Protein AF-U4TVZ8-F1 (afdb_monomer_lite)

Foldseek 3Di:
DWDWDWDDDPPDIDTDTDDDFAFEFFDDCPDPVQHPLFAQAHDPPHDTATDGQPVEPQFFKKKWKAKDDPHHGIGIHTDNDFPDFDWDFDDDVPDPDTITMGMDIDGHHHPSNHHPPPPVVVVVVVVVVVVVVVVVVVVVVPVPDPDDDDDDPDPPPPVVVVVVVVVVVVVVVVVVVVVVVVVVVVVD

Radius of gyration: 25.4 Å; chains: 1; bounding box: 47×72×67 Å

Structure (mmCIF, N/CA/C/O backbone):
data_AF-U4TVZ8-F1
#
_entry.id   AF-U4TVZ8-F1
#
loop_
_atom_site.group_PDB
_atom_site.id
_atom_site.type_symbol
_atom_site.label_atom_id
_atom_site.label_alt_id
_atom_site.label_comp_id
_atom_site.label_asym_id
_atom_site.label_entity_id
_atom_site.label_seq_id
_atom_site.pdbx_PDB_ins_code
_atom_site.Cartn_x
_atom_site.Cartn_y
_atom_site.Cartn_z
_atom_site.occupancy
_atom_site.B_iso_or_equiv
_atom_site.auth_seq_id
_atom_site.auth_comp_id
_atom_site.auth_asym_id
_atom_site.auth_atom_id
_atom_site.pdbx_PDB_model_num
ATOM 1 N N . MET A 1 1 ? 6.737 -9.320 -13.521 1.00 47.19 1 MET A N 1
ATOM 2 C CA . MET A 1 1 ? 6.965 -9.349 -14.985 1.00 47.19 1 MET A CA 1
ATOM 3 C C . MET A 1 1 ? 8.078 -10.359 -15.243 1.00 47.19 1 MET A C 1
ATOM 5 O O . MET A 1 1 ? 8.930 -10.497 -14.377 1.00 47.19 1 MET A O 1
ATOM 9 N N . LYS A 1 2 ? 8.022 -11.160 -16.313 1.00 44.75 2 LYS A N 1
ATOM 10 C CA . LYS A 1 2 ? 9.009 -12.227 -16.567 1.00 44.75 2 LYS A CA 1
ATOM 11 C C . LYS A 1 2 ? 9.877 -11.818 -17.753 1.00 44.75 2 LYS A C 1
ATOM 13 O O . LYS A 1 2 ? 9.378 -11.815 -18.873 1.00 44.75 2 LYS A O 1
ATOM 18 N N . ASN A 1 3 ? 11.145 -11.503 -17.513 1.00 52.44 3 ASN A N 1
ATOM 19 C CA . ASN A 1 3 ? 12.119 -11.308 -18.586 1.00 52.44 3 ASN A CA 1
ATOM 20 C C . ASN A 1 3 ? 12.876 -12.624 -18.778 1.00 52.44 3 ASN A C 1
ATOM 22 O O . ASN A 1 3 ? 13.362 -13.201 -17.812 1.00 52.44 3 ASN A O 1
ATOM 26 N N . THR A 1 4 ? 12.938 -13.136 -20.006 1.00 54.78 4 THR A N 1
ATOM 27 C CA . THR A 1 4 ? 13.618 -14.409 -20.298 1.00 54.78 4 THR A CA 1
ATOM 28 C C . THR A 1 4 ? 14.967 -14.116 -20.932 1.00 54.78 4 THR A C 1
ATOM 30 O O . THR A 1 4 ? 15.016 -13.528 -22.010 1.00 54.78 4 THR A O 1
ATOM 33 N N . ILE A 1 5 ? 16.052 -14.530 -20.281 1.00 65.88 5 ILE A N 1
ATOM 34 C CA . ILE A 1 5 ? 17.386 -14.556 -20.879 1.00 65.88 5 ILE A CA 1
ATOM 35 C C . ILE A 1 5 ? 17.597 -15.933 -21.502 1.00 65.88 5 ILE A C 1
ATOM 37 O O . ILE A 1 5 ? 17.381 -16.963 -20.861 1.00 65.88 5 ILE A O 1
ATOM 41 N N . LYS A 1 6 ? 18.026 -15.950 -22.763 1.00 66.06 6 LYS A N 1
ATOM 42 C CA . LYS A 1 6 ? 18.452 -17.172 -23.446 1.00 66.06 6 LYS A CA 1
ATOM 43 C C . LYS A 1 6 ? 19.953 -17.351 -23.237 1.00 66.06 6 LYS A C 1
ATOM 45 O O . LYS A 1 6 ? 20.720 -16.454 -23.574 1.00 66.06 6 LYS A O 1
ATOM 50 N N . GLY A 1 7 ? 20.354 -18.493 -22.687 1.00 65.06 7 GLY A N 1
ATOM 51 C CA . GLY A 1 7 ? 21.752 -18.918 -22.586 1.00 65.06 7 GLY A CA 1
ATOM 52 C C . GLY A 1 7 ? 22.000 -20.169 -23.431 1.00 65.06 7 GLY A C 1
ATOM 53 O O . GLY A 1 7 ? 21.098 -20.994 -23.590 1.00 65.06 7 GLY A O 1
ATOM 54 N N . GLN A 1 8 ? 23.210 -20.322 -23.972 1.00 69.19 8 GLN A N 1
ATOM 55 C CA . GLN A 1 8 ? 23.636 -21.529 -24.690 1.00 69.19 8 GLN A CA 1
ATOM 56 C C . GLN A 1 8 ? 24.863 -22.145 -24.016 1.00 69.19 8 GLN A C 1
ATOM 58 O O . GLN A 1 8 ? 25.836 -21.446 -23.743 1.00 69.19 8 GLN A O 1
ATOM 63 N N . LEU A 1 9 ? 24.821 -23.461 -23.794 1.00 63.91 9 LEU A N 1
ATOM 64 C CA . LEU A 1 9 ? 25.992 -24.277 -23.467 1.00 63.91 9 LEU A CA 1
ATOM 65 C C . LEU A 1 9 ? 26.024 -25.449 -24.459 1.00 63.91 9 LEU A C 1
ATOM 67 O O . LEU A 1 9 ? 25.206 -26.366 -24.380 1.00 63.91 9 LEU A O 1
ATOM 71 N N . GLY A 1 10 ? 26.917 -25.387 -25.448 1.00 77.12 10 GLY A N 1
ATOM 72 C CA . GLY A 1 10 ? 26.910 -26.328 -26.575 1.00 77.12 10 GLY A CA 1
ATOM 73 C C . GLY A 1 10 ? 25.612 -26.242 -27.394 1.00 77.12 10 GLY A C 1
ATOM 74 O O . GLY A 1 10 ? 25.131 -25.150 -27.684 1.00 77.12 10 GLY A O 1
ATOM 75 N N . ASN A 1 11 ? 25.020 -27.391 -27.738 1.00 76.94 11 ASN A N 1
ATOM 76 C CA . ASN A 1 11 ? 23.751 -27.467 -28.484 1.00 76.94 11 ASN A CA 1
ATOM 77 C C . ASN A 1 11 ? 22.495 -27.349 -27.597 1.00 76.94 11 ASN A C 1
ATOM 79 O O . ASN A 1 11 ? 21.377 -27.482 -28.095 1.00 76.94 11 ASN A O 1
ATOM 83 N N . LEU A 1 12 ? 22.653 -27.111 -26.291 1.00 66.56 12 LEU A N 1
ATOM 84 C CA . LEU A 1 12 ? 21.536 -26.951 -25.364 1.00 66.56 12 LEU A CA 1
ATOM 85 C C . LEU A 1 12 ? 21.200 -25.465 -25.194 1.00 66.56 12 LEU A C 1
ATOM 87 O O . LEU A 1 12 ? 22.011 -24.664 -24.725 1.00 66.56 12 LEU A O 1
ATOM 91 N N . THR A 1 13 ? 19.978 -25.100 -25.580 1.00 79.19 13 THR A N 1
ATOM 92 C CA . THR A 1 13 ? 19.373 -23.795 -25.288 1.00 79.19 13 THR A CA 1
ATOM 93 C C . THR A 1 13 ? 18.656 -23.840 -23.947 1.00 79.19 13 THR A C 1
ATOM 95 O O . THR A 1 13 ? 17.698 -24.595 -23.781 1.00 79.19 13 THR A O 1
ATOM 98 N N . TYR A 1 14 ? 19.071 -22.983 -23.018 1.00 72.12 14 TYR A N 1
ATOM 99 C CA . TYR A 1 14 ? 18.432 -22.817 -21.717 1.00 72.12 14 TYR A CA 1
ATOM 100 C C . TYR A 1 14 ? 17.661 -21.501 -21.693 1.00 72.12 14 TYR A C 1
ATOM 102 O O . TYR A 1 14 ? 18.174 -20.450 -22.086 1.00 72.12 14 TYR A O 1
ATOM 110 N N . ASN A 1 15 ? 16.422 -21.555 -21.208 1.00 70.44 15 ASN A N 1
ATOM 111 C CA . ASN A 1 15 ? 15.634 -20.364 -20.921 1.00 70.44 15 ASN A CA 1
ATOM 112 C C . ASN A 1 15 ? 15.761 -20.065 -19.429 1.00 70.44 15 ASN A C 1
ATOM 114 O O . ASN A 1 15 ? 15.172 -20.760 -18.603 1.00 70.44 15 ASN A O 1
ATOM 118 N N . PHE A 1 16 ? 16.530 -19.036 -19.085 1.00 60.50 16 PHE A N 1
ATOM 119 C CA . PHE A 1 16 ? 16.593 -18.532 -17.723 1.00 60.50 16 PHE A CA 1
ATOM 120 C C . PHE A 1 16 ? 15.538 -17.434 -17.571 1.00 60.50 16 PHE A C 1
ATOM 122 O O . PHE A 1 16 ? 15.645 -16.359 -18.163 1.00 60.50 16 PHE A O 1
ATOM 129 N N . ALA A 1 17 ? 14.474 -17.706 -16.818 1.00 59.56 17 ALA A N 1
ATOM 130 C CA . ALA A 1 17 ? 13.499 -16.678 -16.479 1.00 59.56 17 ALA A CA 1
ATOM 131 C C . ALA A 1 17 ? 14.068 -15.822 -15.342 1.00 59.56 17 ALA A C 1
ATOM 133 O O . ALA A 1 17 ? 14.167 -16.283 -14.207 1.00 59.56 17 ALA A O 1
ATOM 134 N N . ILE A 1 18 ? 14.414 -14.568 -15.631 1.00 55.75 18 ILE A N 1
ATOM 135 C CA . ILE A 1 18 ? 14.655 -13.576 -14.588 1.00 55.75 18 ILE A CA 1
ATOM 136 C C . ILE A 1 18 ? 13.300 -13.214 -13.989 1.00 55.75 18 ILE A C 1
ATOM 138 O O . ILE A 1 18 ? 12.450 -12.578 -14.626 1.00 55.75 18 ILE A O 1
ATOM 142 N N . ALA A 1 19 ? 13.105 -13.632 -12.743 1.00 60.94 19 ALA A N 1
ATOM 143 C CA . ALA A 1 19 ? 12.067 -13.094 -11.890 1.00 60.94 19 ALA A CA 1
ATOM 144 C C . ALA A 1 19 ? 12.570 -11.760 -11.329 1.00 60.94 19 ALA A C 1
ATOM 146 O O . ALA A 1 19 ? 13.372 -11.729 -10.402 1.00 60.94 19 ALA A O 1
ATOM 147 N N . THR A 1 20 ? 12.123 -10.645 -11.905 1.00 64.12 20 THR A N 1
ATOM 148 C CA . THR A 1 20 ? 12.266 -9.350 -11.236 1.00 64.12 20 THR A CA 1
ATOM 149 C C . THR A 1 20 ? 11.295 -9.349 -10.061 1.00 64.12 20 THR A C 1
ATOM 151 O O . THR A 1 20 ? 10.078 -9.420 -10.277 1.00 64.12 20 THR A O 1
ATOM 154 N N . ALA A 1 21 ? 11.822 -9.328 -8.837 1.00 77.06 21 ALA A N 1
ATOM 155 C CA . ALA A 1 21 ? 11.005 -9.149 -7.648 1.00 77.06 21 ALA A CA 1
ATOM 156 C C . ALA A 1 21 ? 10.347 -7.765 -7.717 1.00 77.06 21 ALA A C 1
ATOM 158 O O . ALA A 1 21 ? 11.017 -6.772 -7.992 1.00 77.06 21 ALA A O 1
ATOM 159 N N . LEU A 1 22 ? 9.029 -7.725 -7.531 1.00 92.62 22 LEU A N 1
ATOM 160 C CA . LEU A 1 22 ? 8.301 -6.475 -7.344 1.00 92.62 22 LEU A CA 1
ATOM 161 C C . LEU A 1 22 ? 8.780 -5.847 -6.034 1.00 92.62 22 LEU A C 1
ATOM 163 O O . LEU A 1 22 ? 8.888 -6.563 -5.041 1.00 92.62 22 LEU A O 1
ATOM 167 N N . ASN A 1 23 ? 9.031 -4.544 -6.021 1.00 95.44 23 ASN A N 1
ATOM 168 C CA . ASN A 1 23 ? 9.351 -3.811 -4.802 1.00 95.44 23 ASN A CA 1
ATOM 169 C C . ASN A 1 23 ? 8.172 -2.919 -4.421 1.00 95.44 23 ASN A C 1
ATOM 171 O O . ASN A 1 23 ? 7.742 -2.085 -5.214 1.00 95.44 23 ASN A O 1
ATOM 175 N N . CYS A 1 24 ? 7.655 -3.045 -3.206 1.00 96.25 24 CYS A N 1
ATOM 176 C CA . CYS A 1 24 ? 6.548 -2.222 -2.718 1.00 96.25 24 CYS A CA 1
ATOM 177 C C . CYS A 1 24 ? 6.954 -1.520 -1.431 1.00 96.25 24 CYS A C 1
ATOM 179 O O . CYS A 1 24 ? 7.790 -2.014 -0.682 1.00 96.25 24 CYS A O 1
ATOM 181 N N . TYR A 1 25 ? 6.324 -0.391 -1.120 1.00 95.50 25 TYR A N 1
ATOM 182 C CA . TYR A 1 25 ? 6.386 0.114 0.247 1.00 95.50 25 TYR A CA 1
ATOM 183 C C . TYR A 1 25 ? 5.689 -0.890 1.166 1.00 95.50 25 TYR A C 1
ATOM 185 O O . TYR A 1 25 ? 4.577 -1.330 0.859 1.00 95.50 25 TYR A O 1
ATOM 193 N N . GLN A 1 26 ? 6.342 -1.250 2.267 1.00 94.56 26 GLN A N 1
ATOM 194 C CA . GLN A 1 26 ? 5.850 -2.211 3.250 1.00 94.56 26 GLN A CA 1
ATOM 195 C C . GLN A 1 26 ? 5.902 -1.548 4.627 1.00 94.56 26 GLN A C 1
ATOM 197 O O . GLN A 1 26 ? 6.975 -1.211 5.118 1.00 94.56 26 GLN A O 1
ATOM 202 N N . CYS A 1 27 ? 4.740 -1.245 5.211 1.00 93.50 27 CYS A N 1
ATOM 203 C CA . CYS A 1 27 ? 4.669 -0.552 6.499 1.00 93.50 27 CYS A CA 1
ATOM 204 C C . CYS A 1 27 ? 3.294 -0.683 7.162 1.00 93.50 27 CYS A C 1
ATOM 206 O O . CYS A 1 27 ? 2.281 -0.952 6.507 1.00 93.50 27 CYS A O 1
ATOM 208 N N . ASN A 1 28 ? 3.250 -0.434 8.471 1.00 92.06 28 ASN A N 1
ATOM 209 C CA . ASN A 1 28 ? 2.020 -0.342 9.246 1.00 92.06 28 ASN A CA 1
ATOM 210 C C . ASN A 1 28 ? 2.047 0.926 10.111 1.00 92.06 28 ASN A C 1
ATOM 212 O O . ASN A 1 28 ? 2.978 1.128 10.880 1.00 92.06 28 ASN A O 1
ATOM 216 N N . GLY A 1 29 ? 1.028 1.778 9.999 1.00 88.56 29 GLY A N 1
ATOM 217 C CA . GLY A 1 29 ? 0.899 3.001 10.795 1.00 88.56 29 GLY A CA 1
ATOM 218 C C . GLY A 1 29 ? 0.708 2.756 12.292 1.00 88.56 29 GLY A C 1
ATOM 219 O O . GLY A 1 29 ? 0.875 3.682 13.076 1.00 88.56 29 GLY A O 1
ATOM 220 N N . SER A 1 30 ? 0.382 1.526 12.695 1.00 86.56 30 SER A N 1
ATOM 221 C CA . SER A 1 30 ? 0.330 1.112 14.101 1.00 86.56 30 SER A CA 1
ATOM 222 C C . SER A 1 30 ? 1.663 0.563 14.637 1.00 86.56 30 SER A C 1
ATOM 224 O O . SER A 1 30 ? 1.713 0.136 15.788 1.00 86.56 30 SER A O 1
ATOM 226 N N . ASP A 1 31 ? 2.730 0.533 13.831 1.00 86.50 31 ASP A N 1
ATOM 227 C CA . ASP A 1 31 ? 4.054 0.071 14.261 1.00 86.50 31 ASP A CA 1
ATOM 228 C C . ASP A 1 31 ? 4.729 1.113 15.169 1.00 86.50 31 ASP A C 1
ATOM 230 O O . ASP A 1 31 ? 5.030 2.234 14.751 1.00 86.50 31 ASP A O 1
ATOM 234 N N . SER A 1 32 ? 4.979 0.735 16.423 1.00 85.88 32 SER A N 1
ATOM 235 C CA . SER A 1 32 ? 5.624 1.593 17.420 1.00 85.88 32 SER A CA 1
ATOM 236 C C . SER A 1 32 ? 7.129 1.761 17.203 1.00 85.88 32 SER A C 1
ATOM 238 O O . SER A 1 32 ? 7.710 2.697 17.747 1.00 85.88 32 SER A O 1
ATOM 240 N N . SER A 1 33 ? 7.766 0.889 16.414 1.00 87.00 33 SER A N 1
ATOM 241 C CA . SER A 1 33 ? 9.206 0.945 16.139 1.00 87.00 33 SER A CA 1
ATOM 242 C C . SER A 1 33 ? 9.573 1.988 15.079 1.00 87.00 33 SER A C 1
ATOM 244 O O . SER A 1 33 ? 10.665 2.553 15.116 1.00 87.00 33 SER A O 1
ATOM 246 N N . LYS A 1 34 ? 8.648 2.277 14.155 1.00 82.62 34 LYS A N 1
ATOM 247 C CA . LYS A 1 34 ? 8.799 3.262 13.071 1.00 82.62 34 LYS A CA 1
ATOM 248 C C . LYS A 1 34 ? 7.598 4.220 13.048 1.00 82.62 34 LYS A C 1
ATOM 250 O O . LYS A 1 34 ? 6.851 4.255 12.063 1.00 82.62 34 LYS A O 1
ATOM 255 N N . PRO A 1 35 ? 7.380 4.994 14.126 1.00 83.12 35 PRO A N 1
ATOM 256 C CA . PRO A 1 35 ? 6.209 5.851 14.241 1.00 83.12 35 PRO A CA 1
ATOM 257 C C . PRO A 1 35 ? 6.216 6.925 13.145 1.00 83.12 35 PRO A C 1
ATOM 259 O O . PRO A 1 35 ? 7.269 7.432 12.764 1.00 83.12 35 PRO A O 1
ATOM 262 N N . PHE A 1 36 ? 5.032 7.269 12.632 1.00 83.38 36 PHE A N 1
ATOM 263 C CA . PHE A 1 36 ? 4.811 8.314 11.612 1.00 83.38 36 PHE A CA 1
ATOM 264 C C . PHE A 1 36 ? 5.454 8.076 10.238 1.00 83.38 36 PHE A C 1
ATOM 266 O O . PHE A 1 36 ? 5.318 8.908 9.345 1.00 83.38 36 PHE A O 1
ATOM 273 N N . GLN A 1 37 ? 6.089 6.923 10.024 1.00 88.69 37 GLN A N 1
ATOM 274 C CA . GLN A 1 37 ? 6.710 6.588 8.742 1.00 88.69 37 GLN A CA 1
ATOM 275 C C . GLN A 1 37 ? 5.698 6.033 7.722 1.00 88.69 37 GL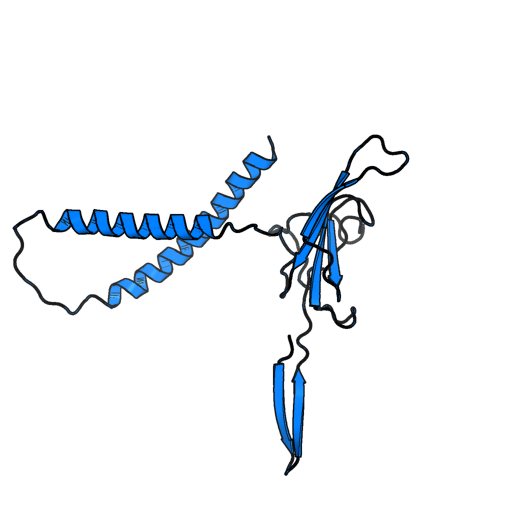N A C 1
ATOM 277 O O . GLN A 1 37 ? 5.957 5.999 6.523 1.00 88.69 37 GLN A O 1
ATOM 282 N N . CYS A 1 38 ? 4.517 5.596 8.171 1.00 91.19 38 CYS A N 1
ATOM 283 C CA . CYS A 1 38 ? 3.490 4.990 7.321 1.00 91.19 38 CYS A CA 1
ATOM 284 C C . CYS A 1 38 ? 2.239 5.870 7.224 1.00 91.19 38 CYS A C 1
ATOM 286 O O . CYS A 1 38 ? 1.141 5.468 7.605 1.00 91.19 38 CYS A O 1
ATOM 288 N N . ASN A 1 39 ? 2.401 7.086 6.707 1.00 88.81 39 ASN A N 1
ATOM 289 C CA . ASN A 1 39 ? 1.287 8.015 6.497 1.00 88.81 39 ASN A CA 1
ATOM 290 C C . ASN A 1 39 ? 0.470 7.636 5.257 1.00 88.81 39 ASN A C 1
ATOM 292 O O . ASN A 1 39 ? 0.943 6.895 4.397 1.00 88.81 39 ASN A O 1
ATOM 296 N N . GLU A 1 40 ? -0.748 8.160 5.120 1.00 86.88 40 GLU A N 1
ATOM 297 C CA . GLU A 1 40 ? -1.588 7.942 3.926 1.00 86.88 40 GLU A CA 1
ATOM 298 C C . GLU A 1 40 ? -0.897 8.400 2.629 1.00 86.88 40 GLU A C 1
ATOM 300 O O . GLU A 1 40 ? -1.042 7.779 1.562 1.00 86.88 40 GLU A O 1
ATOM 305 N N . TRP A 1 41 ? -0.077 9.439 2.773 1.00 86.44 41 TRP A N 1
ATOM 306 C CA . TRP A 1 41 ? 0.724 10.079 1.746 1.00 86.44 41 TRP A CA 1
ATOM 307 C C . TRP A 1 41 ? 2.184 10.014 2.158 1.00 86.44 41 TRP A C 1
ATOM 309 O O . TRP A 1 41 ? 2.520 10.433 3.264 1.00 86.44 41 TRP A O 1
ATOM 319 N N . LEU A 1 42 ? 3.039 9.485 1.283 1.00 84.44 42 LEU A N 1
ATOM 320 C CA . LEU A 1 42 ? 4.474 9.537 1.526 1.00 84.44 42 LEU A CA 1
ATOM 321 C C . LEU A 1 42 ? 5.017 10.887 1.060 1.00 84.44 42 LEU A C 1
ATOM 323 O O . LEU A 1 42 ? 4.962 11.207 -0.127 1.00 84.44 42 LEU A O 1
ATOM 327 N N . THR A 1 43 ? 5.471 11.687 2.017 1.00 81.25 43 THR A N 1
ATOM 328 C CA . THR A 1 43 ? 6.121 12.984 1.818 1.00 81.25 43 THR A CA 1
ATOM 329 C C . THR A 1 43 ? 7.646 12.827 1.831 1.00 81.25 43 THR A C 1
ATOM 331 O O . THR A 1 43 ? 8.166 11.747 2.106 1.00 81.25 43 THR A O 1
ATOM 334 N N . ALA A 1 44 ? 8.378 13.881 1.457 1.00 76.94 44 ALA A N 1
ATOM 335 C CA . ALA A 1 44 ? 9.836 13.823 1.285 1.00 76.94 44 ALA A CA 1
ATOM 336 C C . ALA A 1 44 ? 10.623 13.596 2.593 1.00 76.94 44 ALA A C 1
ATOM 338 O O . ALA A 1 44 ? 11.792 13.236 2.544 1.00 76.94 44 ALA A O 1
ATOM 339 N N . ASP A 1 45 ? 9.986 13.813 3.740 1.00 80.38 45 ASP A N 1
ATOM 340 C CA . ASP A 1 45 ? 10.502 13.625 5.100 1.00 80.38 45 ASP A CA 1
ATOM 341 C C . ASP A 1 45 ? 10.351 12.186 5.626 1.00 80.38 45 ASP A C 1
ATOM 343 O O . ASP A 1 45 ? 10.675 11.921 6.780 1.00 80.38 45 ASP A O 1
ATOM 347 N N . ILE A 1 46 ? 9.846 11.259 4.805 1.00 84.00 46 ILE A N 1
ATOM 348 C CA . ILE A 1 46 ? 9.678 9.855 5.183 1.00 84.00 46 ILE A CA 1
ATOM 349 C C . ILE A 1 46 ? 10.865 9.018 4.688 1.00 84.00 46 ILE A C 1
ATOM 351 O O . ILE A 1 46 ? 11.230 9.068 3.514 1.00 84.00 46 ILE A O 1
ATOM 355 N N . ASP A 1 47 ? 11.411 8.175 5.567 1.00 86.75 47 ASP A N 1
ATOM 356 C CA . ASP A 1 47 ? 12.646 7.412 5.333 1.00 86.75 47 ASP A CA 1
ATOM 357 C C . ASP A 1 47 ? 12.421 6.009 4.738 1.00 86.75 47 ASP A C 1
ATOM 359 O O . ASP A 1 47 ? 13.378 5.289 4.428 1.00 86.75 47 ASP A O 1
ATOM 363 N N . ILE A 1 48 ? 11.166 5.579 4.577 1.00 90.69 48 ILE A N 1
ATOM 364 C CA . ILE A 1 48 ? 10.859 4.245 4.046 1.00 90.69 48 ILE A CA 1
ATOM 365 C C . ILE A 1 48 ? 11.123 4.179 2.543 1.00 90.69 48 ILE A C 1
ATOM 367 O O . ILE A 1 48 ? 10.874 5.122 1.792 1.00 90.69 48 ILE A O 1
ATOM 371 N N . LYS A 1 49 ? 11.589 3.020 2.082 1.00 93.06 49 LYS A N 1
ATOM 372 C CA . LYS A 1 49 ? 11.846 2.737 0.668 1.00 93.06 49 LYS A CA 1
ATOM 373 C C . LYS A 1 49 ? 11.057 1.504 0.231 1.00 93.06 49 LYS A C 1
ATOM 375 O O . LYS A 1 49 ? 10.653 0.718 1.087 1.00 93.06 49 LYS A O 1
ATOM 380 N N . PRO A 1 50 ? 10.814 1.323 -1.078 1.00 94.06 50 PRO A N 1
ATOM 381 C CA . PRO A 1 50 ? 10.266 0.074 -1.577 1.00 94.06 50 PRO A CA 1
ATOM 382 C C . PRO A 1 50 ? 11.191 -1.096 -1.229 1.00 94.06 50 PRO A C 1
ATOM 384 O O . PRO A 1 50 ? 12.384 -1.058 -1.526 1.00 94.06 50 PRO A O 1
ATOM 387 N N . GLU A 1 51 ? 10.624 -2.123 -0.613 1.00 94.88 51 GLU A N 1
ATOM 388 C CA . GLU A 1 51 ? 11.295 -3.363 -0.230 1.00 94.88 51 GLU A CA 1
ATOM 389 C C . GLU A 1 51 ? 10.827 -4.505 -1.144 1.00 94.88 51 GLU A C 1
ATOM 391 O O . GLU A 1 51 ? 9.679 -4.470 -1.614 1.00 94.88 51 GLU A O 1
ATOM 396 N N . PRO A 1 52 ? 11.671 -5.520 -1.399 1.00 94.88 52 PRO A N 1
ATOM 397 C CA . PRO A 1 52 ? 11.306 -6.649 -2.245 1.00 94.88 52 PRO A CA 1
ATOM 398 C C . PRO A 1 52 ? 10.116 -7.430 -1.679 1.00 94.88 52 PRO A C 1
ATOM 400 O O . PRO A 1 52 ? 9.985 -7.646 -0.478 1.00 94.88 52 PRO A O 1
ATOM 403 N N . CYS A 1 53 ? 9.238 -7.874 -2.576 1.00 95.38 53 CYS A N 1
ATOM 404 C CA . CYS A 1 53 ? 8.074 -8.708 -2.276 1.00 95.38 53 CYS A CA 1
ATOM 405 C C . CYS A 1 53 ? 8.382 -10.214 -2.319 1.00 95.38 53 CYS A C 1
ATOM 407 O O . CYS A 1 53 ? 7.495 -11.021 -2.599 1.00 95.38 53 CYS A O 1
ATOM 409 N N . ASP A 1 54 ? 9.635 -10.605 -2.110 1.00 91.75 54 ASP A N 1
ATOM 410 C CA . ASP A 1 54 ? 10.106 -11.993 -2.182 1.00 91.75 54 ASP A CA 1
ATOM 411 C C . ASP A 1 54 ? 9.490 -12.896 -1.102 1.00 91.75 54 ASP A C 1
ATOM 413 O O . ASP A 1 54 ? 9.248 -14.077 -1.351 1.00 91.75 54 ASP A O 1
ATOM 417 N N . ALA A 1 55 ? 9.136 -12.323 0.049 1.00 90.75 55 ALA A N 1
ATOM 418 C CA . ALA A 1 55 ? 8.411 -13.004 1.117 1.00 90.75 55 ALA A CA 1
ATOM 419 C C . ALA A 1 55 ? 6.982 -13.441 0.726 1.00 90.75 55 ALA A C 1
ATOM 421 O O . ALA A 1 55 ? 6.392 -14.287 1.398 1.00 90.75 55 ALA A O 1
ATOM 422 N N . VAL A 1 56 ? 6.406 -12.890 -0.353 1.00 92.38 56 VAL A N 1
ATOM 423 C CA . VAL A 1 56 ? 5.043 -13.204 -0.807 1.00 92.38 56 VAL A CA 1
ATOM 424 C C . VAL A 1 56 ? 5.092 -13.983 -2.117 1.00 92.38 56 VAL A C 1
ATOM 426 O O . VAL A 1 56 ? 5.398 -13.454 -3.190 1.00 92.38 56 VAL A O 1
ATOM 429 N N . TYR A 1 57 ? 4.724 -15.262 -2.046 1.00 90.12 57 TYR A N 1
ATOM 430 C CA . TYR A 1 57 ? 4.715 -16.134 -3.215 1.00 90.12 57 TYR A CA 1
ATOM 431 C C . TYR A 1 57 ? 3.805 -15.588 -4.322 1.00 90.12 57 TYR A C 1
ATOM 433 O O . TYR A 1 57 ? 2.605 -15.387 -4.136 1.00 90.12 57 TYR A O 1
ATOM 441 N N . GLY A 1 58 ? 4.383 -15.371 -5.505 1.00 89.00 58 GLY A N 1
ATOM 442 C CA . GLY A 1 58 ? 3.639 -14.886 -6.663 1.00 89.00 58 GLY A CA 1
ATOM 443 C C . GLY A 1 58 ? 3.140 -13.448 -6.525 1.00 89.00 58 GLY A C 1
ATOM 444 O O . GLY A 1 58 ? 2.156 -13.108 -7.186 1.00 89.00 58 GLY A O 1
ATOM 445 N N . ALA A 1 59 ? 3.792 -12.618 -5.702 1.00 93.06 59 ALA A N 1
ATOM 446 C CA . ALA A 1 59 ? 3.488 -11.196 -5.587 1.00 93.06 59 ALA A CA 1
ATOM 447 C C . ALA A 1 59 ? 3.492 -10.498 -6.954 1.00 93.06 59 ALA A C 1
ATOM 449 O O . ALA A 1 59 ? 4.447 -10.583 -7.733 1.00 93.06 59 ALA A O 1
ATOM 450 N N . LYS A 1 60 ? 2.390 -9.810 -7.251 1.00 94.19 60 LYS A N 1
ATOM 451 C CA . LYS A 1 60 ? 2.170 -9.071 -8.507 1.00 94.19 60 LYS A CA 1
ATOM 452 C C . LYS A 1 60 ? 1.626 -7.667 -8.272 1.00 94.19 60 LYS A C 1
ATOM 454 O O . LYS A 1 60 ? 1.640 -6.864 -9.203 1.00 94.19 60 LYS A O 1
ATOM 459 N N . TYR A 1 61 ? 1.164 -7.384 -7.058 1.00 95.62 61 TYR A N 1
ATOM 460 C CA . TYR A 1 61 ? 0.475 -6.158 -6.706 1.00 95.62 61 TYR A CA 1
ATOM 461 C C . TYR A 1 61 ? 1.075 -5.540 -5.448 1.00 95.62 61 TYR A C 1
ATOM 463 O O . TYR A 1 61 ? 1.399 -6.250 -4.494 1.00 95.62 61 TYR A O 1
ATOM 471 N N . CYS A 1 62 ? 1.151 -4.214 -5.435 1.00 96.31 62 CYS A N 1
ATOM 472 C CA . CYS A 1 62 ? 1.340 -3.452 -4.213 1.00 96.31 62 CYS A CA 1
ATOM 473 C C . CYS A 1 62 ? -0.023 -2.986 -3.710 1.00 96.31 62 CYS A C 1
ATOM 475 O O . CYS A 1 62 ? -0.824 -2.443 -4.478 1.00 96.31 62 CYS A O 1
ATOM 477 N N . ILE A 1 63 ? -0.266 -3.171 -2.417 1.00 95.62 63 ILE A N 1
ATOM 478 C CA . ILE A 1 63 ? -1.499 -2.763 -1.754 1.00 95.62 63 ILE A CA 1
ATOM 479 C C . ILE A 1 63 ? -1.206 -1.583 -0.831 1.00 95.62 63 ILE A C 1
ATOM 481 O O . ILE A 1 63 ? -0.160 -1.527 -0.176 1.00 95.62 63 ILE A O 1
ATOM 485 N N . LYS A 1 64 ? -2.141 -0.636 -0.782 1.00 94.88 64 LYS A N 1
ATOM 486 C CA . LYS A 1 64 ? -2.260 0.375 0.267 1.00 94.88 64 LYS A CA 1
ATOM 487 C C . LYS A 1 64 ? -3.672 0.316 0.827 1.00 94.88 64 LYS A C 1
ATOM 489 O O . LYS A 1 64 ? -4.637 0.424 0.078 1.00 94.88 64 LYS A O 1
ATOM 494 N N . THR A 1 65 ? -3.791 0.196 2.138 1.00 93.69 65 THR A N 1
ATOM 495 C CA . THR A 1 65 ? -5.064 0.307 2.849 1.00 93.69 65 THR A CA 1
ATOM 496 C C . THR A 1 65 ? -5.027 1.503 3.781 1.00 93.69 65 THR A C 1
ATOM 498 O O . THR A 1 65 ? -4.023 1.692 4.463 1.00 93.69 65 THR A O 1
ATOM 501 N N . THR A 1 66 ? -6.104 2.278 3.845 1.00 92.19 66 THR A N 1
ATOM 502 C CA . THR A 1 66 ? -6.269 3.385 4.800 1.00 92.19 66 THR A CA 1
ATOM 503 C C . THR A 1 66 ? -7.565 3.209 5.584 1.00 92.19 66 THR A C 1
ATOM 505 O O . THR A 1 66 ? -8.488 2.533 5.126 1.00 92.19 66 THR A O 1
ATOM 508 N N . GLY A 1 67 ? -7.640 3.801 6.774 1.00 89.38 67 GLY A N 1
ATOM 509 C CA . GLY A 1 67 ? -8.815 3.716 7.640 1.00 89.38 67 GLY A CA 1
ATOM 510 C C . GLY A 1 67 ? -8.740 2.529 8.594 1.00 89.38 67 GLY A C 1
ATOM 511 O O . GLY A 1 67 ? -7.721 2.333 9.252 1.00 89.38 67 GLY A O 1
ATOM 512 N N . ARG A 1 68 ? -9.832 1.767 8.707 1.00 85.94 68 ARG A N 1
ATOM 513 C CA . ARG A 1 68 ? -9.989 0.647 9.647 1.00 85.94 68 ARG A CA 1
ATOM 514 C C . ARG A 1 68 ? -10.076 -0.677 8.873 1.00 85.94 68 ARG A C 1
ATOM 516 O O . ARG A 1 68 ? -11.161 -1.044 8.427 1.00 85.94 68 ARG A O 1
ATOM 523 N N . PHE A 1 69 ? -8.942 -1.367 8.697 1.00 80.25 69 PHE A N 1
ATOM 524 C CA . PHE A 1 69 ? -8.870 -2.721 8.103 1.00 80.25 69 PHE A CA 1
ATOM 525 C C . PHE A 1 69 ? -8.310 -3.749 9.090 1.00 80.25 69 PHE A C 1
ATOM 527 O O . PHE A 1 69 ? -9.070 -4.506 9.679 1.00 80.25 69 PHE A O 1
ATOM 534 N N . GLN A 1 70 ? -6.991 -3.749 9.304 1.00 73.69 70 GLN A N 1
ATOM 535 C CA . GLN A 1 70 ? -6.308 -4.574 10.320 1.00 73.69 70 GLN A CA 1
ATOM 536 C C . GLN A 1 70 ? -5.928 -3.764 11.577 1.00 73.69 70 GLN A C 1
ATOM 538 O O . GLN A 1 70 ? -5.210 -4.235 12.450 1.00 73.69 70 GLN A O 1
ATOM 543 N N . GLY A 1 71 ? -6.398 -2.520 11.649 1.00 79.19 71 GLY A N 1
ATOM 544 C CA . GLY A 1 71 ? -6.058 -1.501 12.638 1.00 79.19 71 GLY A CA 1
ATOM 545 C C . GLY A 1 71 ? -6.536 -0.140 12.134 1.00 79.19 71 GLY A C 1
ATOM 546 O O . GLY A 1 71 ? -7.079 -0.069 11.029 1.00 79.19 71 GLY A O 1
ATOM 547 N N . ILE A 1 72 ? -6.361 0.923 12.925 1.00 85.75 72 ILE A N 1
ATOM 548 C CA . ILE A 1 72 ? -6.542 2.300 12.434 1.00 85.75 72 ILE A CA 1
ATOM 549 C C . ILE A 1 72 ? -5.230 2.772 11.830 1.00 85.75 72 ILE A C 1
ATOM 551 O O . ILE A 1 72 ? -4.191 2.724 12.484 1.00 85.75 72 ILE A O 1
ATOM 555 N N . GLY A 1 73 ? -5.306 3.296 10.613 1.00 89.44 73 GLY A N 1
ATOM 556 C CA . GLY A 1 73 ? -4.208 4.009 9.981 1.00 89.44 73 GLY A CA 1
ATOM 557 C C . GLY A 1 73 ? -3.986 3.555 8.552 1.00 89.44 73 GLY A C 1
ATOM 558 O O . GLY A 1 73 ? -4.893 3.052 7.889 1.00 89.44 73 GLY A O 1
ATOM 559 N N . THR A 1 74 ? -2.766 3.766 8.069 1.00 92.62 74 THR A N 1
ATOM 560 C CA . THR A 1 74 ? -2.353 3.301 6.746 1.00 92.62 74 THR A CA 1
ATOM 561 C C . THR A 1 74 ? -1.502 2.050 6.886 1.00 92.62 74 THR A C 1
ATOM 563 O O . THR A 1 74 ? -0.642 1.972 7.757 1.00 92.62 74 THR A O 1
ATOM 566 N N . SER A 1 75 ? -1.718 1.074 6.016 1.00 94.12 75 SER A N 1
ATOM 567 C CA . SER A 1 75 ? -0.842 -0.082 5.873 1.00 94.12 75 SER A CA 1
ATOM 568 C C . SER A 1 75 ? -0.535 -0.317 4.404 1.00 94.12 75 SER A C 1
ATOM 570 O O . SER A 1 75 ? -1.350 -0.026 3.525 1.00 94.12 75 SER A O 1
ATOM 572 N N . ARG A 1 76 ? 0.674 -0.796 4.134 1.00 94.62 76 ARG A N 1
ATOM 573 C CA . ARG A 1 76 ? 1.180 -1.079 2.799 1.00 94.62 76 ARG A CA 1
ATOM 574 C C . ARG A 1 76 ? 1.870 -2.430 2.797 1.00 94.62 76 ARG A C 1
ATOM 576 O O . ARG A 1 76 ? 2.599 -2.730 3.739 1.00 94.62 76 ARG A O 1
ATOM 583 N N . TYR A 1 77 ? 1.621 -3.235 1.772 1.00 95.62 77 TYR A N 1
ATOM 584 C CA . TYR A 1 77 ? 2.148 -4.596 1.682 1.00 95.62 77 TYR A CA 1
ATOM 585 C C . TYR A 1 77 ? 2.074 -5.144 0.254 1.00 95.62 77 TYR A C 1
ATOM 587 O O . TYR A 1 77 ? 1.391 -4.597 -0.616 1.00 95.62 77 TYR A O 1
ATOM 595 N N . CYS A 1 78 ? 2.784 -6.244 0.023 1.00 96.81 78 CYS A N 1
ATOM 596 C CA . CYS A 1 78 ? 2.767 -6.987 -1.231 1.00 96.81 78 CYS A CA 1
ATOM 597 C C . CYS A 1 78 ? 1.609 -7.990 -1.272 1.00 96.81 78 CYS A C 1
ATOM 599 O O . CYS A 1 78 ? 1.269 -8.601 -0.262 1.00 96.81 78 CYS A O 1
ATOM 601 N N . SER A 1 79 ? 1.032 -8.213 -2.453 1.00 95.62 79 SER A N 1
ATOM 602 C CA . SER A 1 79 ? -0.028 -9.202 -2.654 1.00 95.62 79 SER A CA 1
ATOM 603 C C . SER A 1 79 ? 0.126 -9.940 -3.983 1.00 95.62 79 SER A C 1
ATOM 605 O O . SER A 1 79 ? 0.527 -9.379 -5.009 1.00 95.62 79 SER A O 1
ATOM 607 N N . SER A 1 80 ? -0.226 -11.223 -3.980 1.00 95.62 80 SER A N 1
ATOM 608 C CA . SER A 1 80 ? -0.405 -12.045 -5.180 1.00 95.62 80 SER A CA 1
ATOM 609 C C . SER A 1 80 ? -1.747 -11.789 -5.877 1.00 95.62 80 SER A C 1
ATOM 611 O O . SER A 1 80 ? -1.875 -12.038 -7.079 1.00 95.62 80 SER A O 1
ATOM 613 N N . ASN A 1 81 ? -2.726 -11.239 -5.152 1.00 96.06 81 ASN A N 1
ATOM 614 C CA . ASN A 1 81 ? -4.098 -11.020 -5.604 1.00 96.06 81 ASN A CA 1
ATOM 615 C C . ASN A 1 81 ? -4.444 -9.526 -5.665 1.00 96.06 81 ASN A C 1
ATOM 617 O O . ASN A 1 81 ? -4.016 -8.735 -4.821 1.00 96.06 81 ASN A O 1
ATOM 621 N N . HIS A 1 82 ? -5.270 -9.148 -6.641 1.00 94.56 82 HIS A N 1
ATOM 622 C CA . HIS A 1 82 ? -5.804 -7.795 -6.734 1.00 94.56 82 HIS A CA 1
ATOM 623 C C . HIS A 1 82 ? -6.923 -7.608 -5.702 1.00 94.56 82 HIS A C 1
ATOM 625 O O . HIS A 1 82 ? -7.934 -8.304 -5.770 1.00 94.56 82 HIS A O 1
ATOM 631 N N . MET A 1 83 ? -6.763 -6.671 -4.764 1.00 93.00 83 MET A N 1
ATOM 632 C CA . MET A 1 83 ? -7.706 -6.490 -3.648 1.00 93.00 83 MET A CA 1
ATOM 633 C C . MET A 1 83 ? -8.791 -5.442 -3.911 1.00 93.00 83 MET A C 1
ATOM 635 O O . MET A 1 83 ? -9.713 -5.293 -3.117 1.00 93.00 83 MET A O 1
ATOM 639 N N . GLY A 1 84 ? -8.711 -4.738 -5.039 1.00 92.25 84 GLY A N 1
ATOM 640 C CA . GLY A 1 84 ? -9.676 -3.708 -5.411 1.00 92.25 84 GLY A CA 1
ATOM 641 C C . GLY A 1 84 ? -9.103 -2.299 -5.326 1.00 92.25 84 GLY A C 1
ATOM 642 O O . GLY A 1 84 ? -7.953 -2.091 -4.943 1.00 92.25 84 GLY A O 1
ATOM 643 N N . ASN A 1 85 ? -9.937 -1.346 -5.733 1.00 92.06 85 ASN A N 1
ATOM 644 C CA . ASN A 1 85 ? -9.663 0.087 -5.744 1.00 92.06 85 ASN A CA 1
ATOM 645 C C . ASN A 1 85 ? -10.940 0.824 -5.325 1.00 92.06 85 ASN A C 1
ATOM 647 O O . ASN A 1 85 ? -11.680 1.310 -6.176 1.00 92.06 85 ASN A O 1
ATOM 651 N N . TYR A 1 86 ? -11.261 0.810 -4.030 1.00 90.88 86 TYR A N 1
ATOM 652 C CA . TYR A 1 86 ? -12.527 1.341 -3.515 1.00 90.88 86 TYR A CA 1
ATOM 653 C C . TYR A 1 86 ? -12.399 1.866 -2.084 1.00 90.88 86 TYR A C 1
ATOM 655 O O . TYR A 1 86 ? -11.485 1.493 -1.352 1.00 90.88 86 TYR A O 1
ATOM 663 N N . CYS A 1 87 ? -13.356 2.703 -1.683 1.00 91.69 87 CYS A N 1
ATOM 664 C CA . CYS A 1 87 ? -13.506 3.209 -0.324 1.00 91.69 87 CYS A CA 1
ATOM 665 C C . CYS A 1 87 ? -14.926 2.956 0.167 1.00 91.69 87 CYS A C 1
ATOM 667 O O . CYS A 1 87 ? -15.872 3.347 -0.511 1.00 91.69 87 CYS A O 1
ATOM 669 N N . ASN A 1 88 ? -15.065 2.382 1.360 1.00 91.06 88 ASN A N 1
ATOM 670 C CA . ASN A 1 88 ? -16.355 2.145 2.002 1.00 91.06 88 ASN A CA 1
ATOM 671 C C . ASN A 1 88 ? -16.377 2.746 3.407 1.00 91.06 88 ASN A C 1
ATOM 673 O O . ASN A 1 88 ? -15.347 2.828 4.075 1.00 91.06 88 ASN A O 1
ATOM 677 N N . TYR A 1 89 ? -17.567 3.118 3.870 1.00 90.19 89 TYR A N 1
ATOM 678 C CA . TYR A 1 89 ? -17.789 3.479 5.265 1.00 90.19 89 TYR A CA 1
ATOM 679 C C . TYR A 1 89 ? -18.183 2.229 6.045 1.00 90.19 89 TYR A C 1
ATOM 681 O O . TYR A 1 89 ? -19.186 1.586 5.744 1.00 90.19 89 TYR A O 1
ATOM 689 N N . VAL A 1 90 ? -17.375 1.876 7.038 1.00 87.62 90 VAL A N 1
ATOM 690 C CA . VAL A 1 90 ? -17.571 0.704 7.894 1.00 87.62 90 VAL A CA 1
ATOM 691 C C . VAL A 1 90 ? -17.757 1.145 9.337 1.00 87.62 90 VAL A C 1
ATOM 693 O O . VAL A 1 90 ? -17.054 2.028 9.828 1.00 87.62 90 VAL A O 1
ATOM 696 N N . LYS A 1 91 ? -18.709 0.510 10.021 1.00 87.50 91 LYS A N 1
ATOM 697 C CA . LYS A 1 91 ? -18.979 0.697 11.446 1.00 87.50 91 LYS A CA 1
ATOM 698 C C . LYS A 1 91 ? -18.759 -0.627 12.159 1.00 87.50 91 LYS A C 1
ATOM 700 O O . LYS A 1 91 ? -19.381 -1.624 11.792 1.00 87.50 91 LYS A O 1
ATOM 705 N N . GLN A 1 92 ? -17.871 -0.649 13.149 1.00 82.88 92 GLN A N 1
ATOM 706 C CA . GLN A 1 92 ? -17.679 -1.844 13.962 1.00 82.88 92 GLN A CA 1
ATOM 707 C C . GLN A 1 92 ? -18.755 -1.918 15.054 1.00 82.88 92 GLN A C 1
ATOM 709 O O . GLN A 1 92 ? -19.203 -0.879 15.552 1.00 82.88 92 GLN A O 1
ATOM 714 N N . PRO A 1 93 ? -19.192 -3.128 15.437 1.00 87.38 93 PRO A N 1
ATOM 715 C CA . PRO A 1 93 ? -20.061 -3.297 16.592 1.00 87.38 93 PRO A CA 1
ATOM 716 C C . PRO A 1 93 ? -19.414 -2.677 17.837 1.00 87.38 93 PRO A C 1
ATOM 718 O O . PRO A 1 93 ? -18.285 -3.018 18.176 1.00 87.38 93 PRO A O 1
ATOM 721 N N . GLY A 1 94 ? -20.125 -1.766 18.505 1.00 87.38 94 GLY A N 1
ATOM 722 C CA . GLY A 1 94 ? -19.636 -1.071 19.703 1.00 87.38 94 GLY A CA 1
ATOM 723 C C . GLY A 1 94 ? -19.059 0.327 19.459 1.00 87.38 94 GLY A C 1
ATOM 724 O O . GLY A 1 94 ? -18.978 1.100 20.408 1.00 87.38 94 GLY A O 1
ATOM 725 N N . ASP A 1 95 ? -18.759 0.698 18.212 1.00 83.81 95 ASP A N 1
ATOM 726 C CA . ASP A 1 95 ? -18.319 2.056 17.883 1.00 83.81 95 ASP A CA 1
ATOM 727 C C . ASP A 1 95 ? -19.510 2.966 17.551 1.00 83.81 95 ASP A C 1
ATOM 729 O O . ASP A 1 95 ? -20.498 2.562 16.928 1.00 83.81 95 ASP A O 1
ATOM 733 N N . THR A 1 96 ? -19.419 4.240 17.932 1.00 86.50 96 THR A N 1
ATOM 734 C CA . THR A 1 96 ? -20.389 5.276 17.535 1.00 86.50 96 THR A CA 1
ATOM 735 C C . THR A 1 96 ? -20.047 5.904 16.184 1.00 86.50 96 THR A C 1
ATOM 737 O O . THR A 1 96 ? -20.927 6.468 15.532 1.00 86.50 96 THR A O 1
ATOM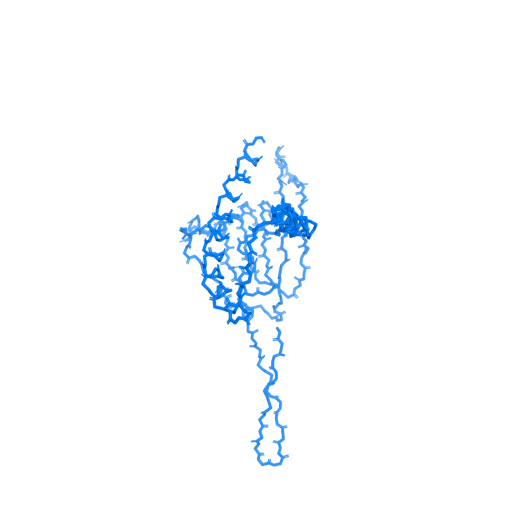 740 N N . LEU A 1 97 ? -18.793 5.766 15.742 1.00 85.19 97 LEU A N 1
ATOM 741 C CA . LEU A 1 97 ? -18.243 6.407 14.552 1.00 85.19 97 LEU A CA 1
ATOM 742 C C . LEU A 1 97 ? -18.276 5.487 13.327 1.00 85.19 97 LEU A C 1
ATOM 744 O O . LEU A 1 97 ? -18.130 4.268 13.422 1.00 85.19 97 LEU A O 1
ATOM 748 N N . TRP A 1 98 ? -18.438 6.104 12.159 1.00 87.81 98 TRP A N 1
ATOM 749 C CA . TRP A 1 98 ? -18.236 5.464 10.863 1.00 87.81 98 TRP A CA 1
ATOM 750 C C . TRP A 1 98 ? -16.822 5.762 10.369 1.00 87.81 98 TRP A C 1
ATOM 752 O O . TRP A 1 98 ? -16.413 6.921 10.326 1.00 87.81 98 TRP A O 1
ATOM 762 N N . TYR A 1 99 ? -16.091 4.731 9.954 1.00 87.88 99 TYR A N 1
ATOM 763 C CA . TYR A 1 99 ? -14.737 4.869 9.427 1.00 87.88 99 TYR A CA 1
ATOM 764 C C . TYR A 1 99 ? -14.748 4.761 7.909 1.00 87.88 99 TYR A C 1
ATOM 766 O O . TYR A 1 99 ? -15.251 3.781 7.361 1.00 87.88 99 TYR A O 1
ATOM 774 N N . ARG A 1 100 ? -14.155 5.741 7.224 1.00 89.62 100 ARG A N 1
ATOM 775 C CA . ARG A 1 100 ? -13.848 5.624 5.796 1.00 89.62 100 ARG A CA 1
ATOM 776 C C . ARG A 1 100 ? -12.615 4.739 5.638 1.00 89.62 100 ARG A C 1
ATOM 778 O O . ARG A 1 100 ? -11.521 5.128 6.036 1.00 89.62 100 ARG A O 1
ATOM 785 N N . SER A 1 101 ? -12.804 3.566 5.052 1.00 91.56 101 SER A N 1
ATOM 786 C CA . SER A 1 101 ? -11.758 2.575 4.816 1.00 91.56 101 SER A CA 1
ATOM 787 C C . SER A 1 101 ? -11.558 2.383 3.315 1.00 91.56 101 SER A C 1
ATOM 789 O O . SER A 1 101 ? -12.498 2.007 2.613 1.00 91.56 101 SER A O 1
ATOM 791 N N . CYS A 1 102 ? -10.346 2.632 2.816 1.00 92.12 102 CYS A N 1
ATOM 792 C CA . CYS A 1 102 ? -9.998 2.499 1.400 1.00 92.12 102 CYS A CA 1
ATOM 793 C C . CYS A 1 102 ? -8.979 1.388 1.134 1.00 92.12 102 CYS A C 1
ATOM 795 O O . CYS A 1 102 ? -8.005 1.251 1.871 1.00 92.12 102 CYS A O 1
ATOM 797 N N . ILE A 1 103 ? -9.163 0.653 0.037 1.00 93.25 103 ILE A N 1
ATOM 798 C CA . ILE A 1 103 ? -8.167 -0.250 -0.550 1.00 93.25 103 ILE A CA 1
ATOM 799 C C . ILE A 1 103 ? -7.723 0.333 -1.886 1.00 93.25 103 ILE A C 1
ATOM 801 O O . ILE A 1 103 ? -8.555 0.678 -2.724 1.00 93.25 103 ILE A O 1
ATOM 805 N N . TYR A 1 104 ? -6.412 0.395 -2.087 1.00 93.25 104 TYR A N 1
ATOM 806 C CA . TYR A 1 104 ? -5.775 0.720 -3.352 1.00 93.25 104 TYR A CA 1
ATOM 807 C C . TYR A 1 104 ? -4.819 -0.402 -3.757 1.00 93.25 104 TYR A C 1
ATOM 809 O O . TYR A 1 104 ? -3.936 -0.788 -2.991 1.00 93.25 104 TYR A O 1
ATOM 817 N N . THR A 1 105 ? -4.994 -0.901 -4.974 1.00 94.62 105 THR A N 1
ATOM 818 C CA . THR A 1 105 ? -4.171 -1.914 -5.623 1.00 94.62 105 THR A CA 1
ATOM 819 C C . THR A 1 105 ? -3.517 -1.318 -6.860 1.00 94.62 105 THR A C 1
ATOM 821 O O . THR A 1 105 ? -4.196 -0.801 -7.748 1.00 94.62 105 THR A O 1
ATOM 824 N N . CYS A 1 106 ? -2.201 -1.468 -6.967 1.00 93.69 106 CYS A N 1
ATOM 825 C CA . CYS A 1 106 ? -1.443 -1.054 -8.140 1.00 93.69 106 CYS A CA 1
ATOM 826 C C . CYS A 1 106 ? -0.380 -2.089 -8.524 1.00 93.69 106 CYS A C 1
ATOM 828 O O . CYS A 1 106 ? -0.089 -3.026 -7.778 1.00 93.69 106 CYS A O 1
ATOM 830 N N . THR A 1 107 ? 0.193 -1.922 -9.713 1.00 91.94 107 THR A N 1
ATOM 831 C CA . THR A 1 107 ? 1.272 -2.761 -10.248 1.00 91.94 107 THR A CA 1
ATOM 832 C C . THR A 1 107 ? 2.481 -1.902 -10.597 1.00 91.94 107 THR A C 1
ATOM 834 O O . THR A 1 107 ? 2.309 -0.811 -11.138 1.00 91.94 107 THR A O 1
ATOM 837 N N . GLY A 1 108 ? 3.685 -2.425 -10.373 1.00 90.44 108 GLY A N 1
ATOM 838 C CA . GLY A 1 108 ? 4.947 -1.719 -10.621 1.00 90.44 108 GLY A CA 1
ATOM 839 C C . GLY A 1 108 ? 5.645 -1.312 -9.326 1.00 90.44 108 GLY A C 1
ATOM 840 O O . GLY A 1 108 ? 5.018 -1.245 -8.269 1.00 90.44 108 GLY A O 1
ATOM 841 N N . ASP A 1 109 ? 6.951 -1.074 -9.409 1.00 92.88 109 ASP A N 1
ATOM 842 C CA . ASP A 1 109 ? 7.769 -0.816 -8.226 1.00 92.88 109 ASP A CA 1
ATOM 843 C C . ASP A 1 109 ? 7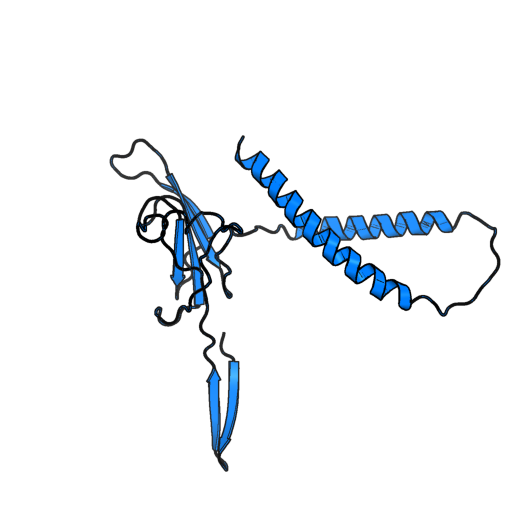.367 0.495 -7.535 1.00 92.88 109 ASP A C 1
ATOM 845 O O . ASP A 1 109 ? 7.198 1.531 -8.178 1.00 92.88 109 ASP A O 1
ATOM 849 N N . GLY A 1 110 ? 7.180 0.452 -6.215 1.00 92.38 110 GLY A N 1
ATOM 850 C CA . GLY A 1 110 ? 6.866 1.617 -5.384 1.00 92.38 110 GLY A CA 1
ATOM 851 C C . GLY A 1 110 ? 5.532 2.306 -5.708 1.00 92.38 110 GLY A C 1
ATOM 852 O O . GLY A 1 110 ? 5.285 3.430 -5.260 1.00 92.38 110 GLY A O 1
ATOM 853 N N . CYS A 1 111 ? 4.638 1.670 -6.471 1.00 93.31 111 CYS A N 1
ATOM 854 C CA . CYS A 1 111 ? 3.409 2.318 -6.940 1.00 93.31 111 CYS A CA 1
ATOM 855 C C . CYS A 1 111 ? 2.431 2.681 -5.802 1.00 93.31 111 CYS A C 1
ATOM 857 O O . CYS A 1 111 ? 1.559 3.530 -5.984 1.00 93.31 111 CYS A O 1
ATOM 859 N N . ASN A 1 112 ? 2.580 2.072 -4.619 1.00 94.31 112 ASN A N 1
ATOM 860 C CA . ASN A 1 112 ? 1.720 2.275 -3.451 1.00 94.31 112 ASN A CA 1
ATOM 861 C C . ASN A 1 112 ? 2.170 3.426 -2.521 1.00 94.31 112 ASN A C 1
ATOM 863 O O . ASN A 1 112 ? 1.727 3.489 -1.371 1.00 94.31 112 ASN A O 1
ATOM 867 N N . HIS A 1 113 ? 3.018 4.352 -2.988 1.00 88.88 113 HIS A N 1
ATOM 868 C CA . HIS A 1 113 ? 3.402 5.553 -2.227 1.00 88.88 113 HIS A CA 1
ATOM 869 C C . HIS A 1 113 ? 2.222 6.521 -2.015 1.00 88.88 113 HIS A C 1
ATOM 871 O O . HIS A 1 113 ? 1.971 6.965 -0.891 1.00 88.88 113 HIS A O 1
ATOM 877 N N . ALA A 1 114 ? 1.460 6.801 -3.076 1.00 74.25 114 ALA A N 1
ATOM 878 C CA . ALA A 1 114 ? 0.357 7.759 -3.093 1.00 74.25 114 ALA A CA 1
ATOM 879 C C . ALA A 1 114 ? -0.972 7.081 -3.463 1.00 74.25 114 ALA A C 1
ATOM 881 O O . ALA A 1 114 ? -1.107 5.859 -3.420 1.00 74.25 114 ALA A O 1
ATOM 882 N N . HIS A 1 115 ? -2.024 7.869 -3.649 1.00 69.88 115 HIS A N 1
ATOM 883 C CA . HIS A 1 115 ? -3.358 7.380 -4.002 1.00 69.88 115 HIS A CA 1
ATOM 884 C C . HIS A 1 115 ? -3.424 7.022 -5.484 1.00 69.88 115 HIS A C 1
ATOM 886 O O . HIS A 1 115 ? -2.585 7.473 -6.266 1.00 69.88 115 HIS A O 1
ATOM 892 N N . ALA A 1 116 ? -4.445 6.252 -5.871 1.00 56.81 116 ALA A N 1
ATOM 893 C CA . ALA A 1 116 ? -4.881 6.210 -7.259 1.00 56.81 116 ALA A CA 1
ATOM 894 C C . ALA A 1 116 ? -5.127 7.656 -7.690 1.00 56.81 116 ALA A C 1
ATOM 896 O O . ALA A 1 116 ? -6.146 8.245 -7.320 1.00 56.81 116 ALA A O 1
ATOM 897 N N . SER A 1 117 ? -4.190 8.252 -8.420 1.00 52.16 117 SER A N 1
ATOM 898 C CA . SER A 1 117 ? -4.519 9.416 -9.217 1.00 52.16 117 SER A CA 1
ATOM 899 C C . SER A 1 117 ? -5.520 8.906 -10.238 1.00 52.16 117 SER A C 1
ATOM 901 O O . SER A 1 117 ? -5.162 8.181 -11.167 1.00 52.16 117 SER A O 1
ATOM 903 N N . THR A 1 118 ? -6.793 9.244 -10.059 1.00 48.78 118 THR A N 1
ATOM 904 C CA . THR A 1 118 ? -7.727 9.266 -11.178 1.00 48.78 118 THR A CA 1
ATOM 905 C C . THR A 1 118 ? -7.269 10.412 -12.070 1.00 48.78 118 THR A C 1
ATOM 907 O O . THR A 1 118 ? -7.853 11.492 -12.059 1.00 48.78 118 THR A O 1
ATOM 910 N N . SER A 1 119 ? -6.158 10.216 -12.785 1.00 48.28 119 SER A N 1
ATOM 911 C CA . SER A 1 119 ? -5.756 11.107 -13.860 1.00 48.28 119 SER A CA 1
ATOM 912 C C . SER A 1 119 ? -6.856 10.986 -14.899 1.00 48.28 119 SER A C 1
ATOM 914 O O . SER A 1 119 ? -6.889 10.045 -15.690 1.00 48.28 119 SER A O 1
ATOM 916 N N . SER A 1 120 ? -7.831 11.887 -14.832 1.00 54.91 120 SER A N 1
ATOM 917 C CA . SER A 1 120 ? -8.846 12.021 -15.856 1.00 54.91 120 SER A CA 1
ATOM 918 C C . SER A 1 120 ? -8.100 12.413 -17.122 1.00 54.91 120 SER A C 1
ATOM 920 O O . SER A 1 120 ? -7.662 13.544 -17.295 1.00 54.91 120 SER A O 1
ATOM 922 N N . ILE A 1 121 ? -7.905 11.429 -17.996 1.00 60.72 121 ILE A N 1
ATOM 923 C CA . ILE A 1 121 ? -7.187 11.534 -19.273 1.00 60.72 121 ILE A CA 1
ATOM 924 C C . ILE A 1 121 ? -7.682 12.762 -20.067 1.00 60.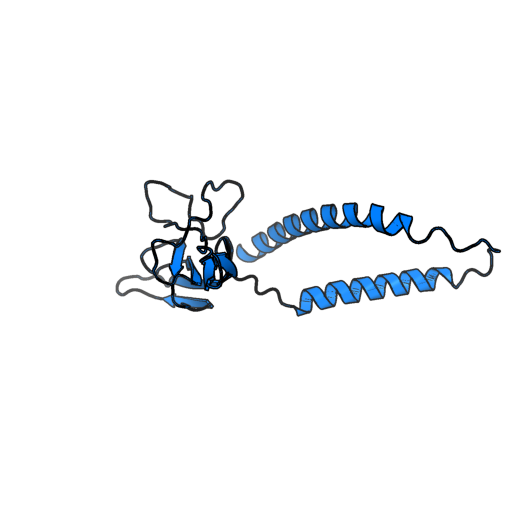72 121 ILE A C 1
ATOM 926 O O . ILE A 1 121 ? -6.910 13.453 -20.726 1.00 60.72 121 ILE A O 1
ATOM 930 N N . ASN A 1 122 ? -8.961 13.104 -19.882 1.00 62.81 122 ASN A N 1
ATOM 931 C CA . ASN A 1 122 ? -9.626 14.307 -20.376 1.00 62.81 122 ASN A CA 1
ATOM 932 C C . ASN A 1 122 ? -8.905 15.625 -20.024 1.00 62.81 122 ASN A C 1
ATOM 934 O O . ASN A 1 122 ? -8.832 16.503 -20.876 1.00 62.81 122 ASN A O 1
ATOM 938 N N . ILE A 1 123 ? -8.338 15.779 -18.822 1.00 68.94 123 ILE A N 1
ATOM 939 C CA . ILE A 1 123 ? -7.641 17.013 -18.413 1.00 68.94 123 ILE A CA 1
ATOM 940 C C . ILE A 1 123 ? -6.344 17.193 -19.206 1.00 68.94 123 ILE A C 1
ATOM 942 O O . ILE A 1 123 ? -6.061 18.291 -19.680 1.00 68.94 123 ILE A O 1
ATOM 946 N N . VAL A 1 124 ? -5.576 16.118 -19.410 1.00 75.06 124 VAL A N 1
ATOM 947 C CA . VAL A 1 124 ? -4.333 16.179 -20.196 1.00 75.06 124 VAL A CA 1
ATOM 948 C C . VAL A 1 124 ? -4.644 16.538 -21.649 1.00 75.06 124 VAL A C 1
ATOM 950 O O . VAL A 1 124 ? -3.999 17.424 -22.207 1.00 75.06 124 VAL A O 1
ATOM 953 N N . PHE A 1 125 ? -5.674 15.922 -22.238 1.00 76.00 125 PHE A N 1
ATOM 954 C CA . PHE A 1 125 ? -6.110 16.252 -23.596 1.00 76.00 125 PHE A CA 1
ATOM 955 C C . PHE A 1 125 ? -6.561 17.708 -23.727 1.00 76.00 125 PHE A C 1
ATOM 957 O O . PHE A 1 125 ? -6.148 18.370 -24.676 1.00 76.00 125 PHE A O 1
ATOM 964 N N . VAL A 1 126 ? -7.338 18.234 -22.772 1.00 82.75 126 VAL A N 1
ATOM 965 C CA . VAL A 1 126 ? -7.775 19.641 -22.775 1.00 82.75 126 VAL A CA 1
ATOM 966 C C . VAL A 1 126 ? -6.583 20.592 -22.662 1.00 82.75 126 VAL A C 1
ATOM 968 O O . VAL A 1 126 ? -6.494 21.536 -23.441 1.00 82.75 126 VAL A O 1
ATOM 971 N N . CYS A 1 127 ? -5.629 20.334 -21.764 1.00 80.44 127 CYS A N 1
ATOM 972 C CA . CYS A 1 127 ? -4.427 21.162 -21.625 1.00 80.44 127 CYS A CA 1
ATOM 973 C C . CYS A 1 127 ? -3.579 21.180 -22.905 1.00 80.44 127 CYS A C 1
ATOM 975 O O . CYS A 1 127 ? -3.101 22.238 -23.315 1.00 80.44 127 CYS A O 1
ATOM 977 N N . VAL A 1 128 ? -3.419 20.026 -23.559 1.00 85.00 128 VAL A N 1
ATOM 978 C CA . VAL A 1 128 ? -2.678 19.904 -24.820 1.00 85.00 128 VAL A CA 1
ATOM 979 C C . VAL A 1 128 ? -3.410 20.626 -25.958 1.00 85.00 128 VAL A C 1
ATOM 981 O O . VAL A 1 128 ? -2.788 21.411 -26.672 1.00 85.00 128 VAL A O 1
ATOM 984 N N . LEU A 1 129 ? -4.730 20.447 -26.086 1.00 84.88 129 LEU A N 1
ATOM 985 C CA . LEU A 1 129 ? -5.565 21.157 -27.065 1.00 84.88 129 LEU A CA 1
ATOM 986 C C . LEU A 1 129 ? -5.514 22.675 -26.873 1.00 84.88 129 LEU A C 1
ATOM 988 O O . LEU A 1 129 ? -5.305 23.400 -27.839 1.00 84.88 129 LEU A O 1
ATOM 992 N N . LEU A 1 130 ? -5.637 23.164 -25.637 1.00 81.94 130 LEU A N 1
ATOM 993 C CA . LEU A 1 130 ? -5.523 24.593 -25.328 1.00 81.94 130 LEU A CA 1
ATOM 994 C C . LEU A 1 130 ? -4.132 25.144 -25.670 1.00 81.94 130 LEU A C 1
ATOM 996 O O . LEU A 1 130 ? -4.016 26.290 -26.109 1.00 81.94 130 LEU A O 1
ATOM 1000 N N . HIS A 1 131 ? -3.077 24.339 -25.513 1.00 82.06 131 HIS A N 1
ATOM 1001 C CA . HIS A 1 131 ? -1.728 24.730 -25.913 1.00 82.06 131 HIS A CA 1
ATOM 1002 C C . HIS A 1 131 ? -1.596 24.853 -27.437 1.00 82.06 131 HIS A C 1
ATOM 1004 O O . HIS A 1 131 ? -1.066 25.856 -27.915 1.00 82.06 131 HIS A O 1
ATOM 1010 N N . PHE A 1 132 ? -2.132 23.893 -28.197 1.00 81.00 132 PHE A N 1
ATOM 1011 C CA . PHE A 1 132 ? -2.164 23.963 -29.661 1.00 81.00 132 PHE A CA 1
ATOM 1012 C C . PHE A 1 132 ? -2.992 25.154 -30.164 1.00 81.00 132 PHE A C 1
ATOM 1014 O O . PHE A 1 132 ? -2.482 25.951 -30.946 1.00 81.00 132 PHE A O 1
ATOM 1021 N N . ILE A 1 133 ? -4.191 25.377 -29.614 1.00 81.50 133 ILE A N 1
ATOM 1022 C CA . ILE A 1 133 ? -5.044 26.525 -29.969 1.00 81.50 133 ILE A CA 1
ATOM 1023 C C . ILE A 1 133 ? -4.326 27.859 -29.694 1.00 81.50 133 ILE A C 1
ATOM 1025 O O . ILE A 1 133 ? -4.415 28.796 -30.489 1.00 81.50 133 ILE A O 1
ATOM 1029 N N . ARG A 1 134 ? -3.565 27.964 -28.594 1.00 79.06 134 ARG A N 1
ATOM 1030 C CA . ARG A 1 134 ? -2.762 29.163 -28.299 1.00 79.06 134 ARG A CA 1
ATOM 1031 C C . ARG A 1 134 ? -1.647 29.377 -29.327 1.00 79.06 134 ARG A C 1
ATOM 1033 O O . ARG A 1 134 ? -1.400 30.521 -29.705 1.00 79.06 134 ARG A O 1
ATOM 1040 N N . LEU A 1 135 ? -0.974 28.314 -29.770 1.00 69.69 135 LEU A N 1
ATOM 1041 C CA . LEU A 1 135 ? 0.075 28.399 -30.792 1.00 69.69 135 LEU A CA 1
ATOM 1042 C C . LEU A 1 135 ? -0.491 28.844 -32.147 1.00 69.69 135 LEU A C 1
ATOM 1044 O O . LEU A 1 135 ? 0.124 29.684 -32.804 1.00 69.69 135 LEU A O 1
ATOM 1048 N N . ASP A 1 136 ? -1.682 28.375 -32.519 1.00 68.25 136 ASP A N 1
ATOM 1049 C CA . ASP A 1 136 ? -2.358 28.787 -33.754 1.00 68.25 136 ASP A CA 1
ATOM 1050 C C . ASP A 1 136 ? -2.793 30.264 -33.718 1.00 68.25 136 ASP A C 1
ATOM 1052 O O . ASP A 1 136 ? -2.594 31.000 -34.689 1.00 68.25 136 ASP A O 1
ATOM 1056 N N . LEU A 1 137 ? -3.301 30.748 -32.577 1.00 61.00 137 LEU A N 1
ATOM 1057 C CA . LEU A 1 137 ? -3.653 32.165 -32.388 1.00 61.00 137 LEU A CA 1
ATOM 1058 C C . LEU A 1 137 ? -2.418 33.085 -32.422 1.00 61.00 137 LEU A C 1
ATOM 1060 O O . LEU A 1 137 ? -2.458 34.168 -33.010 1.00 61.00 137 LEU A O 1
ATOM 1064 N N . VAL A 1 138 ? -1.292 32.648 -31.846 1.00 66.00 138 VAL A N 1
ATOM 1065 C CA . VAL A 1 138 ? -0.005 33.356 -31.960 1.00 66.00 138 VAL A CA 1
ATOM 1066 C C . VAL A 1 138 ? 0.515 33.316 -33.404 1.00 66.00 138 VAL A C 1
ATOM 1068 O O . VAL A 1 138 ? 1.049 34.318 -33.878 1.00 66.00 138 VAL A O 1
ATOM 1071 N N . GLY A 1 139 ? 0.297 32.227 -34.147 1.00 55.69 139 GLY A N 1
ATOM 1072 C CA . GLY A 1 139 ? 0.676 32.107 -35.559 1.00 55.69 139 GLY A CA 1
ATOM 1073 C C . GLY A 1 139 ? -0.092 33.050 -36.496 1.00 55.69 139 GLY A C 1
ATOM 1074 O O . GLY A 1 139 ? 0.502 33.630 -37.405 1.00 55.69 139 GLY A O 1
ATOM 1075 N N . GLN A 1 140 ? -1.384 33.290 -36.248 1.00 53.47 140 GLN A N 1
ATOM 1076 C CA . GLN A 1 140 ? -2.189 34.224 -37.053 1.00 53.47 140 GLN A CA 1
ATOM 1077 C C . GLN A 1 140 ? -1.838 35.703 -36.822 1.00 53.47 140 GLN A C 1
ATOM 1079 O O . GLN A 1 140 ? -2.039 36.531 -37.713 1.00 53.47 140 GLN A O 1
ATOM 1084 N N . SER A 1 141 ? -1.253 36.049 -35.670 1.00 50.75 141 SER A N 1
ATOM 1085 C CA . SER A 1 141 ? -0.819 37.424 -35.374 1.00 50.75 141 SER A CA 1
ATOM 1086 C C . SER A 1 141 ? 0.351 37.915 -36.248 1.00 50.75 141 SER A C 1
ATOM 1088 O O . SER A 1 141 ? 0.578 39.119 -36.344 1.00 50.75 141 SER A O 1
ATOM 1090 N N . GLN A 1 142 ? 1.059 37.010 -36.936 1.00 46.75 142 GLN A N 1
ATOM 1091 C CA . GLN A 1 142 ? 2.214 37.335 -37.788 1.00 46.75 142 GLN A CA 1
ATOM 1092 C C . GLN A 1 142 ? 1.856 37.516 -39.276 1.00 46.75 142 GLN A C 1
ATOM 1094 O O . GLN A 1 142 ? 2.646 38.077 -40.029 1.00 46.75 142 GLN A O 1
ATOM 1099 N N . LEU A 1 143 ? 0.663 37.094 -39.719 1.00 48.25 143 LEU A N 1
ATOM 1100 C CA . LEU A 1 143 ? 0.241 37.187 -41.129 1.00 48.25 143 LEU A CA 1
ATOM 1101 C C . LEU A 1 143 ? -0.439 38.517 -41.496 1.00 48.25 143 LEU A C 1
ATOM 1103 O O . LEU A 1 143 ? -0.742 38.743 -42.665 1.00 48.25 143 LEU A O 1
ATOM 1107 N N . LYS A 1 144 ? -0.664 39.421 -40.532 1.00 43.44 144 LYS A N 1
ATOM 1108 C CA . LYS A 1 144 ? -1.312 40.724 -40.777 1.00 43.44 144 LYS A CA 1
ATOM 1109 C C . LYS A 1 144 ? -0.338 41.905 -40.899 1.00 43.44 144 LYS A C 1
ATOM 1111 O O . LYS A 1 144 ? -0.782 43.050 -40.894 1.00 43.44 144 LYS A O 1
ATOM 1116 N N . ASN A 1 145 ? 0.970 41.663 -41.025 1.00 38.81 145 ASN A N 1
ATOM 1117 C CA . ASN A 1 145 ? 1.943 42.734 -41.261 1.00 38.81 145 ASN A CA 1
ATOM 1118 C C . ASN A 1 145 ? 2.639 42.569 -42.629 1.00 38.81 145 ASN A C 1
ATOM 1120 O O . ASN A 1 145 ? 3.546 41.749 -42.754 1.00 38.81 145 ASN A O 1
ATOM 1124 N N . PRO A 1 146 ? 2.251 43.334 -43.669 1.00 43.06 146 PRO A N 1
ATOM 1125 C CA . PRO A 1 146 ? 2.761 43.176 -45.032 1.00 43.06 146 PRO A CA 1
ATOM 1126 C C . PRO A 1 146 ? 4.118 43.862 -45.265 1.00 43.06 146 PRO A C 1
ATOM 1128 O O . PRO A 1 146 ? 4.389 44.368 -46.351 1.00 43.06 146 PRO A O 1
ATOM 1131 N N . ARG A 1 147 ? 5.001 43.911 -44.267 1.00 48.84 147 ARG A N 1
ATOM 1132 C CA . ARG A 1 147 ? 6.362 44.425 -44.454 1.00 48.84 147 ARG A CA 1
ATOM 1133 C C . ARG A 1 147 ? 7.345 43.576 -43.682 1.00 48.84 147 ARG A C 1
ATOM 1135 O O . ARG A 1 147 ? 7.570 43.869 -42.523 1.00 48.84 147 ARG A O 1
ATOM 1142 N N . PHE A 1 148 ? 7.943 42.578 -44.323 1.00 38.00 148 PHE A N 1
ATOM 1143 C CA . PHE A 1 148 ? 9.381 42.332 -44.200 1.00 38.00 148 PHE A CA 1
ATOM 1144 C C . PHE A 1 148 ? 9.838 41.349 -45.284 1.00 38.00 148 PHE A C 1
ATOM 1146 O O . PHE A 1 148 ? 9.351 40.226 -45.390 1.00 38.00 148 PHE A O 1
ATOM 1153 N N . HIS A 1 149 ? 10.765 41.820 -46.115 1.00 38.44 149 HIS A N 1
ATOM 1154 C CA . HIS A 1 149 ? 11.491 41.029 -47.098 1.00 38.44 149 HIS A CA 1
ATOM 1155 C C . HIS A 1 149 ? 12.387 39.989 -46.398 1.00 38.44 149 HIS A C 1
ATOM 1157 O O . HIS A 1 149 ? 13.172 40.333 -45.522 1.00 38.44 149 HIS A O 1
ATOM 1163 N N . GLN A 1 150 ? 12.250 38.736 -46.843 1.00 44.81 150 GLN A N 1
ATOM 1164 C CA . GLN A 1 150 ? 13.315 37.813 -47.265 1.00 44.81 150 GLN A CA 1
ATOM 1165 C C . GLN A 1 150 ? 14.524 37.586 -46.332 1.00 44.81 150 GLN A C 1
ATOM 1167 O O . GLN A 1 150 ? 15.410 38.422 -46.287 1.00 44.81 150 GLN A O 1
ATOM 1172 N N . HIS A 1 151 ? 14.626 36.394 -45.715 1.00 32.94 151 HIS A N 1
ATOM 1173 C CA . HIS A 1 151 ? 15.869 35.600 -45.607 1.00 32.94 151 HIS A CA 1
ATOM 1174 C C . HIS A 1 151 ? 15.597 34.130 -45.184 1.00 32.94 151 HIS A C 1
ATOM 1176 O O . HIS A 1 151 ? 14.547 33.790 -44.649 1.00 32.94 151 HIS A O 1
ATOM 1182 N N . SER A 1 152 ? 16.557 33.269 -45.525 1.00 34.16 152 SER A N 1
ATOM 1183 C CA . SER A 1 152 ? 16.530 31.831 -45.856 1.00 34.16 152 SER A CA 1
ATOM 1184 C C . SER A 1 152 ? 16.284 30.809 -44.712 1.00 34.16 152 SER A C 1
ATOM 1186 O O . SER A 1 152 ? 16.413 31.145 -43.535 1.00 34.16 152 SER A O 1
ATOM 1188 N N . PRO A 1 153 ? 16.000 29.520 -45.028 1.00 41.78 153 PRO A N 1
ATOM 1189 C CA . PRO A 1 153 ? 15.521 28.515 -44.077 1.00 41.78 153 PRO A CA 1
ATOM 1190 C C . PRO A 1 153 ? 16.633 27.552 -43.625 1.00 41.78 153 PRO A C 1
ATOM 1192 O O . PRO A 1 153 ? 16.748 26.464 -44.171 1.00 41.78 153 PRO A O 1
ATOM 1195 N N . LEU A 1 154 ? 17.458 27.902 -42.632 1.00 40.91 154 LEU A N 1
ATOM 1196 C CA . LEU A 1 154 ? 18.449 26.943 -42.091 1.00 40.91 154 LEU A CA 1
ATOM 1197 C C . LEU A 1 154 ? 18.609 26.928 -40.558 1.00 40.91 154 LEU A C 1
ATOM 1199 O O . LEU A 1 154 ? 19.367 26.119 -40.043 1.00 40.91 154 LEU A O 1
ATOM 1203 N N . ASN A 1 155 ? 17.833 27.713 -39.799 1.00 38.41 155 ASN A N 1
ATOM 1204 C CA . ASN A 1 155 ? 17.978 27.818 -38.333 1.00 38.41 155 ASN A CA 1
ATOM 1205 C C . ASN A 1 155 ? 16.755 27.350 -37.517 1.00 38.41 155 ASN A C 1
ATOM 1207 O O . ASN A 1 155 ? 16.475 27.884 -36.447 1.00 38.41 155 ASN A O 1
ATOM 1211 N N . ARG A 1 156 ? 16.005 26.340 -37.984 1.00 44.53 156 ARG A N 1
ATOM 1212 C CA . ARG A 1 156 ? 14.823 25.822 -37.250 1.00 44.53 156 ARG A CA 1
ATOM 1213 C C . ARG A 1 156 ? 15.100 24.684 -36.260 1.00 44.53 156 ARG A C 1
ATOM 1215 O O . ARG A 1 156 ? 14.237 24.396 -35.440 1.00 44.53 156 ARG A O 1
ATOM 1222 N N . PHE A 1 157 ? 16.278 24.059 -36.296 1.00 38.91 157 PHE A N 1
ATOM 1223 C CA . PHE A 1 157 ? 16.570 22.883 -35.461 1.00 38.91 157 PHE A CA 1
ATOM 1224 C C . PHE A 1 157 ? 17.261 23.193 -34.123 1.00 38.91 157 PHE A C 1
ATOM 1226 O O . PHE A 1 157 ? 17.122 22.420 -33.178 1.00 38.91 157 PHE A O 1
ATOM 1233 N N . SER A 1 158 ? 17.952 24.330 -33.986 1.00 33.00 158 SER A N 1
ATOM 1234 C CA . SER A 1 158 ? 18.744 24.602 -32.773 1.00 33.00 158 SER A CA 1
ATOM 1235 C C . SER A 1 158 ? 17.917 25.107 -31.581 1.00 33.00 158 SER A C 1
ATOM 1237 O O . SER A 1 158 ? 18.324 24.936 -30.433 1.00 33.00 158 SER A O 1
ATOM 1239 N N . THR A 1 159 ? 16.743 25.699 -31.809 1.00 39.50 159 THR A N 1
ATOM 1240 C CA . THR A 1 159 ? 15.904 26.263 -30.735 1.00 39.50 159 THR A CA 1
ATOM 1241 C C . THR A 1 159 ? 15.069 25.203 -30.011 1.00 39.50 159 THR A C 1
ATOM 1243 O O . THR A 1 159 ? 14.724 25.386 -28.847 1.00 39.50 159 THR A O 1
ATOM 1246 N N . TYR A 1 160 ? 14.799 24.058 -30.648 1.00 38.44 160 TYR A N 1
ATOM 1247 C CA . TYR A 1 160 ? 14.019 22.969 -30.045 1.00 38.44 160 TYR A CA 1
ATOM 1248 C C . TYR A 1 160 ? 14.728 22.318 -28.847 1.00 38.44 160 TYR A C 1
ATOM 1250 O O . TYR A 1 160 ? 14.085 21.936 -27.871 1.00 38.44 160 TYR A O 1
ATOM 1258 N N . ILE A 1 161 ? 16.061 22.237 -28.883 1.00 41.88 161 ILE A N 1
ATOM 1259 C CA . ILE A 1 161 ? 16.845 21.536 -27.856 1.00 41.88 161 ILE A CA 1
ATOM 1260 C C . ILE A 1 161 ? 17.043 22.408 -26.602 1.00 41.88 161 ILE A C 1
ATOM 1262 O O . ILE A 1 161 ? 17.041 21.895 -25.483 1.00 41.88 161 ILE A O 1
ATOM 1266 N N . MET A 1 162 ? 17.137 23.733 -26.758 1.00 33.53 162 MET A N 1
ATOM 1267 C CA . MET A 1 162 ? 17.329 24.660 -25.631 1.00 33.53 162 MET A CA 1
ATOM 1268 C C . MET A 1 162 ? 16.025 24.948 -24.864 1.00 33.53 162 MET A C 1
ATOM 1270 O O . MET A 1 162 ? 16.060 25.117 -23.646 1.00 33.53 162 MET A O 1
ATOM 1274 N N . PHE A 1 16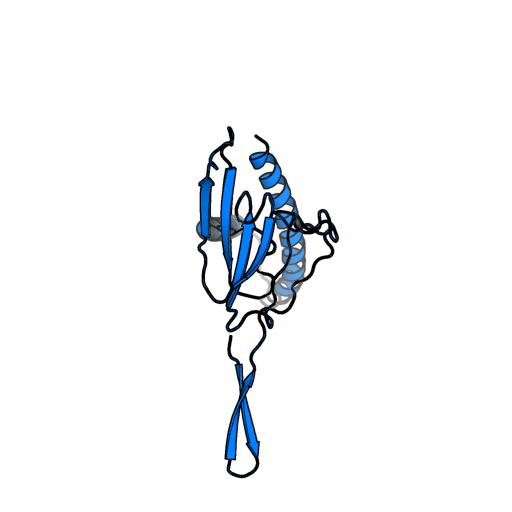3 ? 14.861 24.930 -25.530 1.00 38.19 163 PHE A N 1
ATOM 1275 C CA . PHE A 1 163 ? 13.560 25.081 -24.859 1.00 38.19 163 PHE A CA 1
ATOM 1276 C C . PHE A 1 163 ? 13.092 23.804 -24.140 1.00 38.19 163 PHE A C 1
ATOM 1278 O O . PHE A 1 163 ? 12.452 23.902 -23.093 1.00 38.19 163 PHE A O 1
ATOM 1285 N N . GLY A 1 164 ? 13.464 22.613 -24.628 1.00 34.69 164 GLY A N 1
ATOM 1286 C CA . GLY A 1 164 ? 13.086 21.337 -24.006 1.00 34.69 164 GLY A CA 1
ATOM 1287 C C . GLY A 1 164 ? 13.557 21.184 -22.552 1.00 34.69 164 GLY A C 1
ATOM 1288 O O . GLY A 1 164 ? 12.823 20.653 -21.723 1.00 34.69 164 GLY A O 1
ATOM 1289 N N . LYS A 1 165 ? 14.732 21.721 -22.196 1.00 36.38 165 LYS A N 1
ATOM 1290 C CA . LYS A 1 165 ? 15.238 21.684 -20.809 1.00 36.38 165 LYS A CA 1
ATOM 1291 C C . LYS A 1 165 ? 14.485 22.628 -19.861 1.00 36.38 165 LYS A C 1
ATOM 1293 O O . LYS A 1 165 ? 14.269 22.281 -18.704 1.00 36.38 165 LYS A O 1
ATOM 1298 N N . ASN A 1 166 ? 14.044 23.788 -20.350 1.00 34.84 166 ASN A N 1
ATOM 1299 C CA . ASN A 1 166 ? 13.288 24.759 -19.549 1.00 34.84 166 ASN A CA 1
ATOM 1300 C C . ASN A 1 166 ? 11.839 24.311 -19.285 1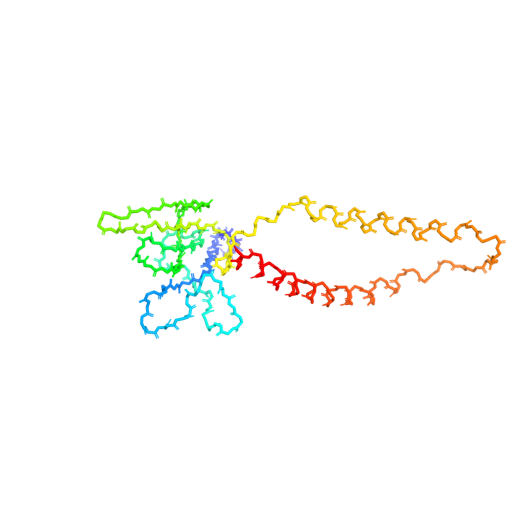.00 34.84 166 ASN A C 1
ATOM 1302 O O . ASN A 1 166 ? 11.289 24.586 -18.220 1.00 34.84 166 ASN A O 1
ATOM 1306 N N . ILE A 1 167 ? 11.232 23.580 -20.225 1.00 42.34 167 ILE A N 1
ATOM 1307 C CA . ILE A 1 167 ? 9.864 23.053 -20.090 1.00 42.34 167 ILE A CA 1
ATOM 1308 C C . ILE A 1 167 ? 9.793 21.947 -19.029 1.00 42.34 167 ILE A C 1
ATOM 1310 O O . ILE A 1 167 ? 8.857 21.940 -18.235 1.00 42.34 167 ILE A O 1
ATOM 1314 N N . VAL A 1 168 ? 10.794 21.062 -18.952 1.00 46.97 168 VAL A N 1
ATOM 1315 C CA . VAL A 1 168 ? 10.840 20.018 -17.910 1.00 46.97 168 VAL A CA 1
ATOM 1316 C C . VAL A 1 168 ? 10.993 20.641 -16.519 1.00 46.97 168 VAL A C 1
ATOM 1318 O O . VAL A 1 168 ? 10.277 20.253 -15.602 1.00 46.97 168 VAL A O 1
ATOM 1321 N N . SER A 1 169 ? 11.842 21.664 -16.371 1.00 38.19 169 SER A N 1
ATOM 1322 C CA . SER A 1 169 ? 12.052 22.338 -15.080 1.00 38.19 169 SER A CA 1
ATOM 1323 C C . SER A 1 169 ? 10.795 23.079 -14.589 1.00 38.19 169 SER A C 1
ATOM 1325 O O . SER A 1 169 ? 10.412 22.972 -13.426 1.00 38.19 169 SER A O 1
ATOM 1327 N N . ASN A 1 170 ? 10.073 23.761 -15.488 1.00 37.56 170 ASN A N 1
ATOM 1328 C CA . ASN A 1 170 ? 8.834 24.466 -15.133 1.00 37.56 170 ASN A CA 1
ATOM 1329 C C . ASN A 1 170 ? 7.621 23.539 -14.943 1.00 37.56 170 ASN A C 1
ATOM 1331 O O . ASN A 1 170 ? 6.743 23.855 -14.142 1.00 37.56 170 ASN A O 1
ATOM 1335 N N . ALA A 1 171 ? 7.563 22.393 -15.630 1.00 41.12 171 ALA A N 1
ATOM 1336 C CA . ALA A 1 171 ? 6.508 21.399 -15.421 1.00 41.12 171 ALA A CA 1
ATOM 1337 C C . ALA A 1 171 ? 6.635 20.699 -14.056 1.00 41.12 171 ALA A C 1
ATOM 1339 O O . ALA A 1 171 ? 5.619 20.438 -13.413 1.00 41.12 171 ALA A O 1
ATOM 1340 N N . VAL A 1 172 ? 7.865 20.459 -13.582 1.00 48.28 172 VAL A N 1
ATOM 1341 C CA . VAL A 1 172 ? 8.123 19.935 -12.229 1.00 48.28 172 VAL A CA 1
ATOM 1342 C C . VAL A 1 172 ? 7.668 20.940 -11.162 1.00 48.28 172 VAL A C 1
ATOM 1344 O O . VAL A 1 172 ? 6.930 20.565 -10.253 1.00 48.28 172 VAL A O 1
ATOM 1347 N N . ASN A 1 173 ? 7.974 22.231 -11.331 1.00 38.72 173 ASN A N 1
ATOM 1348 C CA . ASN A 1 173 ? 7.540 23.280 -10.396 1.00 38.72 173 ASN A CA 1
ATOM 1349 C C . ASN A 1 173 ? 6.009 23.490 -10.370 1.00 38.72 173 ASN A C 1
ATOM 1351 O O . ASN A 1 173 ? 5.437 23.775 -9.319 1.00 38.72 173 ASN A O 1
ATOM 1355 N N . LEU A 1 174 ? 5.315 23.324 -11.503 1.00 41.97 174 LEU A N 1
ATOM 1356 C CA . LEU A 1 174 ? 3.847 23.422 -11.570 1.00 41.97 174 LEU A CA 1
ATOM 1357 C C . LEU A 1 174 ? 3.134 22.195 -10.974 1.00 41.97 174 LEU A C 1
ATOM 1359 O O . LEU A 1 174 ? 2.046 22.338 -10.414 1.00 41.97 174 LEU A O 1
ATOM 1363 N N . LEU A 1 175 ? 3.746 21.007 -11.037 1.00 43.00 175 LEU A N 1
ATOM 1364 C CA . LEU A 1 175 ? 3.251 19.808 -10.349 1.00 43.00 175 LEU A CA 1
ATOM 1365 C C . LEU A 1 175 ? 3.392 19.924 -8.822 1.00 43.00 175 LEU A C 1
ATOM 1367 O O . LEU A 1 175 ? 2.499 19.485 -8.095 1.00 43.00 175 LEU A O 1
ATOM 1371 N N . GLU A 1 176 ? 4.449 20.573 -8.325 1.00 43.00 176 GLU A N 1
ATOM 1372 C CA . GLU A 1 176 ? 4.579 20.868 -6.893 1.00 43.00 176 GLU A CA 1
ATOM 1373 C C . GLU A 1 176 ? 3.535 21.883 -6.404 1.00 43.00 176 GLU A C 1
ATOM 1375 O O . GLU A 1 176 ? 2.936 21.679 -5.348 1.00 43.00 176 GLU A O 1
ATOM 1380 N N . GLN A 1 177 ? 3.228 22.926 -7.185 1.00 37.62 177 GLN A N 1
ATOM 1381 C CA . GLN A 1 177 ? 2.211 23.920 -6.810 1.00 37.62 177 GLN A CA 1
ATOM 1382 C C . GLN A 1 177 ? 0.768 23.395 -6.928 1.00 37.62 177 GLN A C 1
ATOM 1384 O O . GLN A 1 177 ? -0.075 23.719 -6.088 1.00 37.62 177 GLN A O 1
ATOM 1389 N N . GLY A 1 178 ? 0.472 22.526 -7.902 1.00 39.69 178 GLY A N 1
ATOM 1390 C CA . GLY A 1 178 ? -0.836 21.865 -8.021 1.00 39.69 178 GLY A CA 1
ATOM 1391 C C . GLY A 1 178 ? -1.162 20.948 -6.834 1.00 39.69 178 GLY A C 1
ATOM 1392 O O . GLY A 1 178 ? -2.306 20.897 -6.377 1.00 39.69 178 GLY A O 1
ATOM 1393 N N . ASN A 1 179 ? -0.141 20.304 -6.258 1.00 43.97 179 ASN A N 1
ATOM 1394 C CA . ASN A 1 179 ? -0.273 19.506 -5.037 1.00 43.97 179 ASN A CA 1
ATOM 1395 C C . ASN A 1 179 ? -0.584 20.346 -3.785 1.00 43.97 179 ASN A C 1
ATOM 1397 O O . ASN A 1 179 ? -1.096 19.800 -2.810 1.00 43.97 179 ASN A O 1
ATOM 1401 N N . VAL A 1 180 ? -0.302 21.654 -3.784 1.00 41.91 180 VAL A N 1
ATOM 1402 C CA . VAL A 1 180 ? -0.649 22.562 -2.675 1.00 41.91 180 VAL A CA 1
ATOM 1403 C C . VAL A 1 180 ? -2.113 23.004 -2.760 1.00 41.91 180 VAL A C 1
ATOM 1405 O O . VAL A 1 180 ? -2.786 23.080 -1.735 1.00 41.91 180 VAL A O 1
ATOM 1408 N N . PHE A 1 181 ? -2.644 23.223 -3.967 1.00 34.22 181 PHE A N 1
ATOM 1409 C CA . PHE A 1 181 ? -4.044 23.624 -4.157 1.00 34.22 181 PHE A CA 1
ATOM 1410 C C . PHE A 1 181 ? -5.027 22.472 -3.887 1.00 34.22 181 PHE A C 1
ATOM 1412 O O . PHE A 1 181 ? -6.075 22.682 -3.282 1.00 34.22 181 PHE A O 1
ATOM 1419 N N . ALA A 1 182 ? -4.654 21.232 -4.228 1.00 39.75 182 ALA A N 1
ATOM 1420 C CA . ALA A 1 182 ? -5.429 20.043 -3.859 1.00 39.75 182 ALA A CA 1
ATOM 1421 C C . ALA A 1 182 ? -5.522 19.846 -2.328 1.00 39.75 182 ALA A C 1
ATOM 1423 O O . ALA A 1 182 ? -6.570 19.463 -1.820 1.00 39.75 182 ALA A O 1
ATOM 1424 N N . ARG A 1 183 ? -4.473 20.206 -1.569 1.00 42.31 183 ARG A N 1
ATOM 1425 C CA . ARG A 1 183 ? -4.465 20.146 -0.090 1.00 42.31 183 ARG A CA 1
ATOM 1426 C C . ARG A 1 183 ? -5.394 21.162 0.586 1.00 42.31 183 ARG A C 1
ATOM 1428 O O . ARG A 1 183 ? -5.712 20.982 1.759 1.00 42.31 183 ARG A O 1
ATOM 1435 N N . LEU A 1 184 ? -5.798 22.229 -0.109 1.00 35.62 184 LEU A N 1
ATOM 1436 C CA . LEU A 1 184 ? -6.715 23.246 0.424 1.00 35.62 184 LEU A CA 1
ATOM 1437 C C . LEU A 1 184 ? -8.191 22.865 0.249 1.00 35.62 184 LEU A C 1
ATOM 1439 O O . LEU A 1 184 ? -9.015 23.309 1.042 1.00 35.62 184 LEU A O 1
ATOM 1443 N N . LEU A 1 185 ? -8.521 22.020 -0.732 1.00 41.31 185 LEU A N 1
ATOM 1444 C CA . LEU A 1 185 ? -9.893 21.554 -0.969 1.00 41.31 185 LEU A CA 1
ATOM 1445 C C . LEU A 1 185 ? -10.293 20.360 -0.084 1.00 41.31 185 LEU A C 1
ATOM 1447 O O . LEU A 1 185 ? -11.472 20.207 0.199 1.00 41.31 185 LEU A O 1
ATOM 1451 N N . ASP A 1 186 ? -9.332 19.580 0.423 1.00 36.94 186 ASP A N 1
ATOM 1452 C CA . ASP A 1 186 ? -9.582 18.465 1.361 1.00 36.94 186 ASP A CA 1
ATOM 1453 C C . ASP A 1 186 ? -9.667 18.899 2.846 1.00 36.94 186 ASP A C 1
ATOM 1455 O O . ASP A 1 186 ? -9.846 18.065 3.733 1.00 36.94 186 ASP A O 1
ATOM 1459 N N . ARG A 1 187 ? -9.514 20.200 3.146 1.00 43.44 187 ARG A N 1
ATOM 1460 C CA . ARG A 1 187 ? -9.660 20.784 4.501 1.00 43.44 187 ARG A CA 1
ATOM 1461 C C . ARG A 1 187 ? -10.927 21.640 4.681 1.00 43.44 187 ARG A C 1
ATOM 1463 O O . ARG A 1 187 ? -11.019 22.340 5.690 1.00 43.44 187 ARG A O 1
ATOM 1470 N N . ALA A 1 188 ? -11.865 21.596 3.733 1.00 36.31 188 ALA A N 1
ATOM 1471 C CA . ALA A 1 188 ? -13.169 22.262 3.811 1.00 36.31 188 ALA A CA 1
ATOM 1472 C C . ALA A 1 188 ? -14.288 21.270 4.158 1.00 36.31 188 ALA A C 1
ATOM 1474 O O . ALA A 1 188 ? -14.252 20.135 3.632 1.00 36.31 188 ALA A O 1
#

pLDDT: mean 71.47, std 21.67, range [32.94, 96.81]

Organism: Dendroctonus ponderosae (NCBI:txid77166)

InterPro domains:
  IPR031424 UPAR/Ly6 domain-containing protein Quiver-like [PF17064] (22-112)
  IPR050975 Sleep homeostasis regulator [PTHR33562] (17-134)

Secondary structure (DSSP, 8-state):
-EEEEEEEETTEEEEEEEE---EE--EETT-SSSTTSS-SS--TT-----EE-TTSTT--EEEEEEEESSSEEEEEEEESS---SEEEEE--TT-SSPEEEEEEEE-STTTTSS------HHHHHHHHHHHHHHHHHHHHTTTT--------S--SSHHHHHHHHHHHHHHHHHHHHHHHHHHHHTT-

Sequence (188 aa):
MKNTIKGQLGNLTYNFAIATALNCYQCNGSDSSKPFQCNEWLTADIDIKPEPCDAVYGAKYCIKTTGRFQGIGTSRYCSSNHMGNYCNYVKQPGDTLWYRSCIYTCTGDGCNHAHASTSSINIVFVCVLLHFIRLDLVGQSQLKNPRFHQHSPLNRFSTYIMFGKNIVSNAVNLLEQGNVFARLLDRA